Protein AF-0000000083181970 (afdb_homodimer)

Secondary structure (DSSP, 8-state):
---------------B-EEEEEEEEEEETTTEEEEEEEEEEEEB-SSPEEEEEPPBSSS--S--EEEE-EEEEEEEEEEEEEEEE-GGG-EEEEEEEEEEEEEEEE---/--------------SB-EEEEEEEEEEETTTEEEEEEEEEEEEB-SSPEEEEEPPBSSS--S--EEEE-EEEEEEEEEEEEEEEE-GGG-EEEEEEEEEEEEEEEE---

Foldseek 3Di:
DPWDWDWDDDDDPAAAWKKDKDFTWTDGDPGDTDTDIAMDTDHDDPDDKDKDADDDPDPDDPDGIDIKDWDKAAPDWAKDKDWDADPPRDIDIDIDTHGDIIDIDIDDD/DPWDWDWDDDDDPAAAWKKDKDFTWTDGDPGDTDTDIAMDTDHDDPDDKDKDADDDPDPDDPDGIDIKDWDKAAPDWDKDKDWDADPPRDIDIDIDTHGDIIDIDIDDD

Sequence (218 aa):
MQLHIILVSFSIYAQKCDSR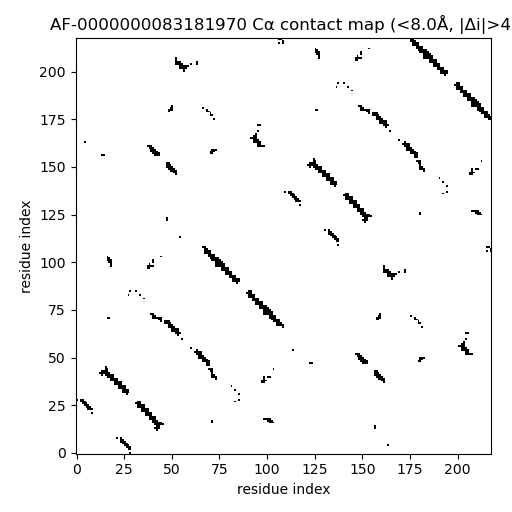SQNIPCFYFTLLFQMVLLARCEGHCSQASRSEPLVSFSTVLKQPFRSSCHCCRPQTSKLKALRLRCSGGMRLTATYRYILSCHCEECSSMQLHIILVSFSIYAQKCDSRSQNIPCFYFTLLFQMVLLARCEGHCSQASRSEPLVSFSTVLKQPFRSSCHCCRPQTSKLKALRLRCSGGMRLTATYRYILSCHCEECSS

InterPro domains:
  IPR003064 Norrie disease protein [PR01304] (41-60)
  IPR003064 Norrie disease protein [PR01304] (62-78)
  IPR003064 Norrie disease protein [PR01304] (78-91)
  IPR003064 Norrie disease protein [PR01304] (91-109)
  IPR003064 Norrie disease protein [PTHR28611] (29-109)
  IPR006207 Cystine knot, C-terminal [PS01185] (71-107)
  IPR006207 Cystine knot, C-terminal [PS01225] (34-108)
  IPR006207 Cystine knot, C-terminal [SM00041] (5-108)
  IPR006208 Glycoprotein hormone subunit beta [PF00007] (35-108)
  IPR029034 Cystine-knot cytokine [G3DSA:2.10.90.10] (15-109)

Radius of gyration: 23.96 Å; Cα contacts (8 Å, |Δi|>4): 557; chains: 2; bounding box: 32×74×54 Å

Nearest PDB structures (foldseek):
  5bpu-assembly1_A  TM=8.525E-01  e=4.670E-11  Homo sapiens
  5cl1-assembly1_B  TM=8.637E-01  e=8.335E-10  Escherichia coli O157:H7
  8wvy-assembly1_E  TM=9.018E-01  e=2.031E-09  Homo sapiens
  4my2-assembly1_A-2  TM=6.845E-01  e=9.229E-11  Escherichia coli O157:H7
  5cl1-assembly1_A  TM=7.634E-01  e=1.203E-09  Escherichia coli O157:H7

pLDDT: mean 82.32, std 13.26, range [38.41, 97.5]

Solvent-accessible surface area (backbone atoms only — not comparable to full-atom values): 12322 Å² total; per-residue (Å²): 132,85,68,60,67,55,78,72,75,81,80,64,93,42,70,55,55,35,63,44,77,44,79,26,56,39,36,38,70,99,75,43,68,44,81,40,84,41,25,30,17,30,6,35,50,90,64,56,13,30,24,34,54,34,79,33,73,52,95,69,70,87,67,42,57,52,68,46,30,53,30,20,31,72,69,41,65,42,84,44,77,43,83,42,80,42,84,93,73,44,72,45,62,30,30,32,43,39,48,74,35,45,40,70,39,75,47,75,123,131,85,68,60,68,56,78,73,74,80,81,65,92,42,71,54,55,34,64,44,77,43,78,26,57,38,36,40,70,102,71,45,67,44,80,38,83,40,25,28,18,30,6,35,52,90,64,55,13,31,23,36,56,35,78,33,72,51,95,68,71,88,65,42,56,51,69,45,30,53,30,20,31,72,70,42,64,43,84,42,77,42,82,40,81,42,84,93,73,43,72,46,62,33,31,32,44,40,48,75,36,46,41,70,38,76,46,73,123

Structure (mmCIF, N/CA/C/O backbone):
data_AF-0000000083181970-model_v1
#
loop_
_entity.id
_entity.type
_entity.pdbx_description
1 polymer 'CTCK domain-containing protein'
#
loop_
_atom_site.group_PDB
_atom_site.id
_atom_site.type_symbol
_atom_site.label_atom_id
_atom_site.label_alt_id
_atom_site.label_comp_id
_atom_site.label_asym_id
_atom_site.label_entity_id
_atom_site.label_seq_id
_atom_site.pdbx_PDB_ins_code
_atom_site.Cartn_x
_atom_site.Cartn_y
_atom_site.Cartn_z
_atom_site.occupancy
_atom_site.B_iso_or_equiv
_atom_site.auth_seq_id
_atom_site.auth_comp_id
_atom_site.auth_asym_id
_atom_site.auth_atom_id
_atom_site.pdbx_PDB_model_num
ATOM 1 N N . MET A 1 1 ? 19.594 25.953 12.992 1 38.41 1 MET A N 1
ATOM 2 C CA . MET A 1 1 ? 18.562 25.562 13.961 1 38.41 1 MET A CA 1
ATOM 3 C C . MET A 1 1 ? 17.438 24.781 13.273 1 38.41 1 MET A C 1
ATOM 5 O O . MET A 1 1 ? 16.812 25.297 12.344 1 38.41 1 MET A O 1
ATOM 9 N N . GLN A 1 2 ? 17.562 23.531 13.25 1 45.44 2 GLN A N 1
ATOM 10 C CA . GLN A 1 2 ? 16.656 22.703 12.469 1 45.44 2 GLN A CA 1
ATOM 11 C C . GLN A 1 2 ? 15.297 22.578 13.148 1 45.44 2 GLN A C 1
ATOM 13 O O . GLN A 1 2 ? 15.219 22.219 14.328 1 45.44 2 GLN A O 1
ATOM 18 N N . LEU A 1 3 ? 14.391 23.469 12.82 1 53.72 3 LEU A N 1
ATOM 19 C CA . LEU A 1 3 ? 13.016 23.5 13.312 1 53.72 3 LEU A CA 1
ATOM 20 C C . LEU A 1 3 ? 12.305 22.188 13.023 1 53.72 3 LEU A C 1
ATOM 22 O O . LEU A 1 3 ? 12.266 21.734 11.875 1 53.72 3 LEU A O 1
ATOM 26 N N . HIS A 1 4 ? 12.266 21.453 14.227 1 58.69 4 HIS A N 1
ATOM 27 C CA . HIS A 1 4 ? 11.547 20.188 14.039 1 58.69 4 HIS A CA 1
ATOM 28 C C . HIS A 1 4 ? 10.062 20.359 14.367 1 58.69 4 HIS A C 1
ATOM 30 O O . HIS A 1 4 ? 9.703 21 15.359 1 58.69 4 HIS A O 1
ATOM 36 N N . ILE A 1 5 ? 9.227 20.312 13.453 1 61.38 5 ILE A N 1
ATOM 37 C CA . ILE A 1 5 ? 7.785 20.281 13.672 1 61.38 5 ILE A CA 1
ATOM 38 C C . ILE A 1 5 ? 7.328 18.844 13.93 1 61.38 5 ILE A C 1
ATOM 40 O O . ILE A 1 5 ? 7.691 17.938 13.188 1 61.38 5 ILE A O 1
ATOM 44 N N . ILE A 1 6 ? 6.867 18.703 15.203 1 62.47 6 ILE A N 1
ATOM 45 C CA . ILE A 1 6 ? 6.352 17.375 15.547 1 62.47 6 ILE A CA 1
ATOM 46 C C . ILE A 1 6 ? 4.828 17.359 15.406 1 62.47 6 ILE A C 1
ATOM 48 O O . ILE A 1 6 ? 4.145 18.219 15.969 1 62.47 6 ILE A O 1
ATOM 52 N N . LEU A 1 7 ? 4.262 16.641 14.539 1 60.84 7 LEU A N 1
ATOM 53 C CA . LEU A 1 7 ? 2.826 16.469 14.359 1 60.84 7 LEU A CA 1
ATOM 54 C C . LEU A 1 7 ? 2.309 15.289 15.156 1 60.84 7 LEU A C 1
ATOM 56 O O . LEU A 1 7 ? 2.797 14.164 15 1 60.84 7 LEU A O 1
ATOM 60 N N . VAL A 1 8 ? 1.672 15.5 16.359 1 62.03 8 VAL A N 1
ATOM 61 C CA . VAL A 1 8 ? 1.091 14.422 17.141 1 62.03 8 VAL A CA 1
ATOM 62 C C . VAL A 1 8 ? -0.289 14.062 16.594 1 62.03 8 VAL A C 1
ATOM 64 O O . VAL A 1 8 ? -1.194 14.906 16.594 1 62.03 8 VAL A O 1
ATOM 67 N N . SER A 1 9 ? -0.414 13.156 15.719 1 60.06 9 SER A N 1
ATOM 68 C CA . SER A 1 9 ? -1.696 12.742 15.164 1 60.06 9 SER A CA 1
ATOM 69 C C . SER A 1 9 ? -2.279 11.562 15.938 1 60.06 9 SER A C 1
ATOM 71 O O . SER A 1 9 ? -1.555 10.633 16.297 1 60.06 9 SER A O 1
ATOM 73 N N . PHE A 1 10 ? -3.389 11.82 16.719 1 60.22 10 PHE A N 1
ATOM 74 C CA . PHE A 1 10 ? -4.117 10.719 17.344 1 60.22 10 PHE A CA 1
ATOM 75 C C . PHE A 1 10 ? -4.84 9.891 16.297 1 60.22 10 PHE A C 1
ATOM 77 O O . PHE A 1 10 ? -5.41 10.438 15.344 1 60.22 10 PHE A O 1
ATOM 84 N N . SER A 1 11 ? -4.375 8.656 16.078 1 60.22 11 SER A N 1
ATOM 85 C CA . SER A 1 11 ? -5.016 7.738 15.148 1 60.22 11 SER A CA 1
ATOM 86 C C . SER A 1 11 ? -6.449 7.434 15.57 1 60.22 11 SER A C 1
ATOM 88 O O . SER A 1 11 ? -6.699 7.094 16.719 1 60.22 11 SER A O 1
ATOM 90 N N . ILE A 1 12 ? -7.328 8.133 15.008 1 55.22 12 ILE A N 1
ATOM 91 C CA . ILE A 1 12 ? -8.703 7.688 15.203 1 55.22 12 ILE A CA 1
ATOM 92 C C . ILE A 1 12 ? -8.969 6.441 14.359 1 55.22 12 ILE A C 1
ATOM 94 O O . ILE A 1 12 ? -8.477 6.328 13.234 1 55.22 12 ILE A O 1
ATOM 98 N N . TYR A 1 13 ? -9.336 5.387 15.094 1 59.66 13 TYR A N 1
ATOM 99 C CA . TYR A 1 13 ? -9.703 4.117 14.469 1 59.66 13 TYR A CA 1
ATOM 100 C C . TYR A 1 13 ? -10.609 4.344 13.266 1 59.66 13 TYR A C 1
ATOM 102 O O . TYR A 1 13 ? -11.805 4.602 13.414 1 59.66 13 TYR A O 1
ATOM 110 N N . ALA A 1 14 ? -9.977 4.977 12.25 1 64.38 14 ALA A N 1
ATOM 111 C CA . ALA A 1 14 ? -10.766 5.074 11.023 1 64.38 14 ALA A CA 1
ATOM 112 C C . ALA A 1 14 ? -10.859 3.723 10.32 1 64.38 14 ALA A C 1
ATOM 114 O O . ALA A 1 14 ? -9.844 3.068 10.078 1 64.38 14 ALA A O 1
ATOM 115 N N . GLN A 1 15 ? -12.109 3.129 10.125 1 77.88 15 GLN A N 1
ATOM 116 C CA . GLN A 1 15 ? -12.32 1.861 9.43 1 77.88 15 GLN A CA 1
ATOM 117 C C . GLN A 1 15 ? -12.172 2.027 7.922 1 77.88 15 GLN A C 1
ATOM 119 O O . GLN A 1 15 ? -11.422 1.292 7.281 1 77.88 15 GLN A O 1
ATOM 124 N N . LYS A 1 16 ? -12.812 3.121 7.348 1 90.81 16 LYS A N 1
ATOM 125 C CA . LYS A 1 16 ? -12.75 3.34 5.902 1 90.81 16 LYS A CA 1
ATOM 126 C C . LYS A 1 16 ? -11.883 4.547 5.566 1 90.81 16 LYS A C 1
ATOM 128 O O . LYS A 1 16 ? -11.852 5.527 6.312 1 90.81 16 LYS A O 1
ATOM 133 N N . CYS A 1 17 ? -11.258 4.488 4.383 1 94.88 17 CYS A N 1
ATOM 134 C CA . CYS A 1 17 ? -10.398 5.562 3.9 1 94.88 17 CYS A CA 1
ATOM 135 C C . CYS A 1 17 ? -11.164 6.879 3.818 1 94.88 17 CYS A C 1
ATOM 137 O O . CYS A 1 17 ? -12.125 6.996 3.061 1 94.88 17 CYS A O 1
ATOM 139 N N . ASP A 1 18 ? -10.695 7.816 4.688 1 93.62 18 ASP A N 1
ATOM 140 C CA . ASP A 1 18 ? -11.312 9.141 4.707 1 93.62 18 ASP A CA 1
ATOM 141 C C . ASP A 1 18 ? -10.328 10.195 5.191 1 93.62 18 ASP A C 1
ATOM 143 O O . ASP A 1 18 ? -9.25 9.867 5.695 1 93.62 18 ASP A O 1
ATOM 147 N N . SER A 1 19 ? -10.797 11.492 4.883 1 93.56 19 SER A N 1
ATOM 148 C CA . SER A 1 19 ? -9.992 12.609 5.375 1 93.56 19 SER A CA 1
ATOM 149 C C . SER A 1 19 ? -10.461 13.062 6.754 1 93.56 19 SER A C 1
ATOM 151 O O . SER A 1 19 ? -11.664 13.086 7.027 1 93.56 19 SER A O 1
ATOM 153 N N . ARG A 1 20 ? -9.461 13.383 7.586 1 89.12 20 ARG A N 1
ATOM 154 C CA . ARG A 1 20 ? -9.797 13.859 8.922 1 89.12 20 ARG A CA 1
ATOM 155 C C . ARG A 1 20 ? -8.977 15.094 9.289 1 89.12 20 ARG A C 1
ATOM 157 O O . ARG A 1 20 ? -7.746 15.07 9.227 1 89.12 20 ARG A O 1
ATOM 164 N N . SER A 1 21 ? -9.773 16.078 9.648 1 90.12 21 SER A N 1
ATOM 165 C CA . SER A 1 21 ? -9.102 17.297 10.07 1 90.12 21 SER A CA 1
ATOM 166 C C . SER A 1 21 ? -8.758 17.25 11.555 1 90.12 21 SER A C 1
ATOM 168 O O . SER A 1 21 ? -9.508 16.688 12.359 1 90.12 21 SER A O 1
ATOM 170 N N . GLN A 1 22 ? -7.645 17.812 11.844 1 85.44 22 GLN A N 1
ATOM 171 C CA . GLN A 1 22 ? -7.195 17.859 13.234 1 85.44 22 GLN A CA 1
ATOM 172 C C . GLN A 1 22 ? -6.383 19.109 13.508 1 85.44 22 GLN A C 1
ATOM 174 O O . GLN A 1 22 ? -5.664 19.594 12.633 1 85.44 22 GLN A O 1
ATOM 179 N N . ASN A 1 23 ? -6.676 19.672 14.656 1 86.25 23 ASN A N 1
ATOM 180 C CA . ASN A 1 23 ? -5.82 20.75 15.133 1 86.25 23 ASN A CA 1
ATOM 181 C C . ASN A 1 23 ? -4.617 20.219 15.906 1 86.25 23 ASN A C 1
ATOM 183 O O . ASN A 1 23 ? -4.777 19.578 16.953 1 86.25 23 ASN A O 1
ATOM 187 N N . ILE A 1 24 ? -3.508 20.469 15.414 1 82.5 24 ILE A N 1
ATOM 188 C CA . ILE A 1 24 ? -2.316 19.891 16.031 1 82.5 24 ILE A CA 1
ATOM 189 C C . ILE A 1 24 ? -1.365 21.016 16.453 1 82.5 24 ILE A C 1
ATOM 191 O O . ILE A 1 24 ? -1.295 22.047 15.789 1 82.5 24 ILE A O 1
ATOM 195 N N . PRO A 1 25 ? -0.787 20.812 17.594 1 79.56 25 PRO A N 1
ATOM 196 C CA . PRO A 1 25 ? 0.254 21.781 17.938 1 79.56 25 PRO A CA 1
ATOM 197 C C . PRO A 1 25 ? 1.505 21.641 17.078 1 79.56 25 PRO A C 1
ATOM 199 O O . PRO A 1 25 ? 2.023 20.531 16.906 1 79.56 25 PRO A O 1
ATOM 202 N N . CYS A 1 26 ? 1.837 22.719 16.438 1 75.25 26 CYS A N 1
ATOM 203 C CA . CYS A 1 26 ? 3.1 22.781 15.711 1 75.25 26 CYS A CA 1
ATOM 204 C C . CYS A 1 26 ? 4.172 23.484 16.531 1 75.25 26 CYS A C 1
ATOM 206 O O . CYS A 1 26 ? 4.043 24.672 16.828 1 75.25 26 CYS A O 1
ATOM 208 N N . PHE A 1 27 ? 5.152 22.641 16.859 1 74.62 27 PHE A N 1
ATOM 209 C CA . PHE A 1 27 ? 6.211 23.172 17.703 1 74.62 27 PHE A CA 1
ATOM 210 C C . PHE A 1 27 ? 7.367 23.703 16.859 1 74.62 27 PHE A C 1
ATOM 212 O O . PHE A 1 27 ? 7.742 23.094 15.859 1 74.62 27 PHE A O 1
ATOM 219 N N . TYR A 1 28 ? 7.656 24.859 17.172 1 71.06 28 TYR A N 1
ATOM 220 C CA . TYR A 1 28 ? 8.812 25.438 16.5 1 71.06 28 TYR A CA 1
ATOM 221 C C . TYR A 1 28 ? 9.734 26.125 17.5 1 71.06 28 TYR A C 1
ATOM 223 O O . TYR A 1 28 ? 9.273 26.703 18.484 1 71.06 28 TYR A O 1
ATOM 231 N N . PHE A 1 29 ? 11 26.031 17.281 1 70.94 29 PHE A N 1
ATOM 232 C CA . PHE A 1 29 ? 12.047 26.531 18.172 1 70.94 29 PHE A CA 1
ATOM 233 C C . PHE A 1 29 ? 11.891 25.938 19.578 1 70.94 29 PHE A C 1
ATOM 235 O O . PHE A 1 29 ? 11.258 24.891 19.734 1 70.94 29 PHE A O 1
ATOM 242 N N . THR A 1 30 ? 12.641 26.234 20.609 1 64.75 30 THR A N 1
ATOM 243 C CA . THR A 1 30 ? 12.852 25.562 21.891 1 64.75 30 THR A CA 1
ATOM 244 C C . THR A 1 30 ? 11.539 25.438 22.656 1 64.75 30 THR A C 1
ATOM 246 O O . THR A 1 30 ? 11.336 24.469 23.406 1 64.75 30 THR A O 1
ATOM 249 N N . LEU A 1 31 ? 10.469 26.109 22.25 1 64.19 31 LEU A N 1
ATOM 250 C CA . LEU A 1 31 ? 9.352 25.938 23.172 1 64.19 31 LEU A CA 1
ATOM 251 C C . LEU A 1 31 ? 8.109 26.656 22.656 1 64.19 31 LEU A C 1
ATOM 253 O O . LEU A 1 31 ? 7.117 26.797 23.375 1 64.19 31 LEU A O 1
ATOM 257 N N . LEU A 1 32 ? 8.328 27.078 21.484 1 75.62 32 LEU A N 1
ATOM 258 C CA . LEU A 1 32 ? 7.156 27.797 20.984 1 75.62 32 LEU A CA 1
ATOM 259 C C . LEU A 1 32 ? 6.273 26.875 20.141 1 75.62 32 LEU A C 1
ATOM 261 O O . LEU A 1 32 ? 6.773 25.969 19.484 1 75.62 32 LEU A O 1
ATOM 265 N N . PHE A 1 33 ? 4.91 26.969 20.453 1 76.88 33 PHE A N 1
ATOM 266 C CA . PHE A 1 33 ? 3.994 26.172 19.641 1 76.88 33 PHE A CA 1
ATOM 267 C C . PHE A 1 33 ? 2.807 27 19.188 1 76.88 33 PHE A C 1
ATOM 269 O O . PHE A 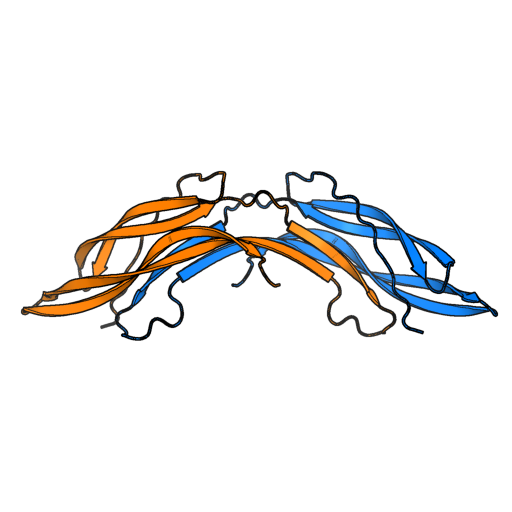1 33 ? 2.486 28.031 19.797 1 76.88 33 PHE A O 1
ATOM 276 N N . GLN A 1 34 ? 2.391 26.656 18.016 1 81.38 34 GLN A N 1
ATOM 277 C CA . GLN A 1 34 ? 1.142 27.203 17.484 1 81.38 34 GLN A CA 1
ATOM 278 C C . GLN A 1 34 ? 0.213 26.078 17.031 1 81.38 34 GLN A C 1
ATOM 280 O O . GLN A 1 34 ? 0.673 25.047 16.547 1 81.38 34 GLN A O 1
ATOM 285 N N . MET A 1 35 ? -1.117 26.281 17.281 1 82.94 35 MET A N 1
ATOM 286 C CA . MET A 1 35 ? -2.094 25.328 16.781 1 82.94 35 MET A CA 1
ATOM 287 C C . MET A 1 35 ? -2.338 25.516 15.289 1 82.94 35 MET A C 1
ATOM 289 O O . MET A 1 35 ? -2.555 26.641 14.836 1 82.94 35 MET A O 1
ATOM 293 N N . VAL A 1 36 ? -2.184 24.375 14.648 1 85.56 36 VAL A N 1
ATOM 294 C CA . VAL A 1 36 ? -2.375 24.453 13.203 1 85.56 36 VAL A CA 1
ATOM 295 C C . VAL A 1 36 ? -3.408 23.406 12.766 1 85.56 36 VAL A C 1
ATOM 297 O O . VAL A 1 36 ? -3.391 22.266 13.242 1 85.56 36 VAL A O 1
ATOM 300 N N . LEU A 1 37 ? -4.285 23.875 11.906 1 88.88 37 LEU A N 1
ATOM 301 C CA . LEU A 1 37 ? -5.27 22.953 11.336 1 88.88 37 LEU A CA 1
ATOM 302 C C . LEU A 1 37 ? -4.668 22.156 10.188 1 88.88 37 LEU A C 1
ATOM 304 O O . LEU A 1 37 ? -4.277 22.719 9.164 1 88.88 37 LEU A O 1
ATOM 308 N N . LEU A 1 38 ? -4.645 20.859 10.492 1 90.69 38 LEU A N 1
ATOM 309 C CA . LEU A 1 38 ? -4.168 19.953 9.453 1 90.69 38 LEU A CA 1
ATOM 310 C C . LEU A 1 38 ? -5.203 18.875 9.156 1 90.69 38 LEU A C 1
ATOM 312 O O . LEU A 1 38 ? -6.207 18.75 9.867 1 90.69 38 LEU A O 1
ATOM 316 N N . ALA A 1 39 ? -4.953 18.234 8.008 1 92.88 39 ALA A N 1
ATOM 317 C CA . ALA A 1 39 ? -5.789 17.078 7.66 1 92.88 39 ALA A CA 1
ATOM 318 C C . ALA A 1 39 ? -4.934 15.883 7.273 1 92.88 39 ALA A C 1
ATOM 320 O O . ALA A 1 39 ? -3.846 16.047 6.711 1 92.88 39 ALA A O 1
ATOM 321 N N . ARG A 1 40 ? -5.492 14.734 7.59 1 93.12 40 ARG A N 1
ATOM 322 C CA . ARG A 1 40 ? -4.789 13.508 7.215 1 93.12 40 ARG A CA 1
ATOM 323 C C . ARG A 1 40 ? -5.734 12.516 6.543 1 93.12 40 ARG A C 1
ATOM 325 O O . ARG A 1 40 ? -6.957 12.617 6.695 1 93.12 40 ARG A O 1
ATOM 332 N N . CYS A 1 41 ? -5.078 11.664 5.785 1 94.38 41 CYS A N 1
ATOM 333 C CA . CYS A 1 41 ? -5.805 10.516 5.258 1 94.38 41 CYS A CA 1
ATOM 334 C C . CYS A 1 41 ? -5.527 9.266 6.082 1 94.38 41 CYS A C 1
ATOM 336 O O . CYS A 1 41 ? -4.367 8.945 6.355 1 94.38 41 CYS A O 1
ATOM 338 N N . GLU A 1 42 ? -6.641 8.625 6.449 1 93.19 42 GLU A N 1
ATOM 339 C CA . GLU A 1 42 ? -6.484 7.402 7.234 1 93.19 42 GLU A CA 1
ATOM 340 C C . GLU A 1 42 ? -7.629 6.426 6.977 1 93.19 42 GLU A C 1
ATOM 342 O O . GLU A 1 42 ? -8.773 6.844 6.781 1 93.19 42 GLU A O 1
ATOM 347 N N . GLY A 1 43 ? -7.18 5.086 7.082 1 93.56 43 GLY A N 1
ATOM 348 C CA . GLY A 1 43 ? -8.219 4.074 6.961 1 93.56 43 GLY A CA 1
ATOM 349 C C . GLY A 1 43 ? -7.84 2.941 6.027 1 93.56 43 GLY A C 1
ATOM 350 O O . GLY A 1 43 ? -6.703 2.865 5.559 1 93.56 43 GLY A O 1
ATOM 351 N N . HIS A 1 44 ? -8.859 2.055 5.844 1 91.56 44 HIS A N 1
ATOM 352 C CA . HIS A 1 44 ? -8.664 0.871 5.016 1 91.56 44 HIS A CA 1
ATOM 353 C C . HIS A 1 44 ? -9.383 1.012 3.678 1 91.56 44 HIS A C 1
ATOM 355 O O . HIS A 1 44 ? -10.438 1.65 3.598 1 91.56 44 HIS A O 1
ATOM 361 N N . CYS A 1 45 ? -8.742 0.466 2.76 1 93.25 45 CYS A N 1
ATOM 362 C CA . CYS A 1 45 ? -9.391 0.353 1.456 1 93.25 45 CYS A CA 1
ATOM 363 C C . CYS A 1 45 ? -10.188 -0.942 1.354 1 93.25 45 CYS A C 1
ATOM 365 O O . CYS A 1 45 ? -9.852 -1.935 2.002 1 93.25 45 CYS A O 1
ATOM 367 N N . SER A 1 46 ? -11.305 -0.995 0.592 1 90.75 46 SER A N 1
ATOM 368 C CA . SER A 1 46 ? -12.164 -2.166 0.465 1 90.75 46 SER A CA 1
ATOM 369 C C . SER A 1 46 ? -11.477 -3.275 -0.326 1 90.75 46 SER A C 1
ATOM 371 O O . SER A 1 46 ? -11.773 -4.457 -0.138 1 90.75 46 SER A O 1
ATOM 373 N N . GLN A 1 47 ? -10.586 -2.869 -1.265 1 90.06 47 GLN A N 1
ATOM 374 C CA . GLN A 1 47 ? -9.867 -3.867 -2.053 1 90.06 47 GLN A CA 1
ATOM 375 C C . GLN A 1 47 ? -8.828 -4.59 -1.206 1 90.06 47 GLN A C 1
ATOM 377 O O . GLN A 1 47 ? -7.98 -3.949 -0.576 1 90.06 47 GLN A O 1
ATOM 382 N N . ALA A 1 48 ? -8.891 -5.777 -1.194 1 89.31 48 ALA A N 1
ATOM 383 C CA . ALA A 1 48 ? -7.879 -6.551 -0.477 1 89.31 48 ALA A CA 1
ATOM 384 C C . ALA A 1 48 ? -6.57 -6.605 -1.258 1 89.31 48 ALA A C 1
ATOM 386 O O . ALA A 1 48 ? -6.574 -6.578 -2.492 1 89.31 48 ALA A O 1
ATOM 387 N N . SER A 1 49 ? -5.496 -6.605 -0.493 1 92.94 49 SER A N 1
ATOM 388 C CA . SER A 1 49 ? -4.207 -6.82 -1.14 1 92.94 49 SER A CA 1
ATOM 389 C C . SER A 1 49 ? -4.062 -8.258 -1.626 1 92.94 49 SER A C 1
ATOM 391 O O . SER A 1 49 ? -4.562 -9.188 -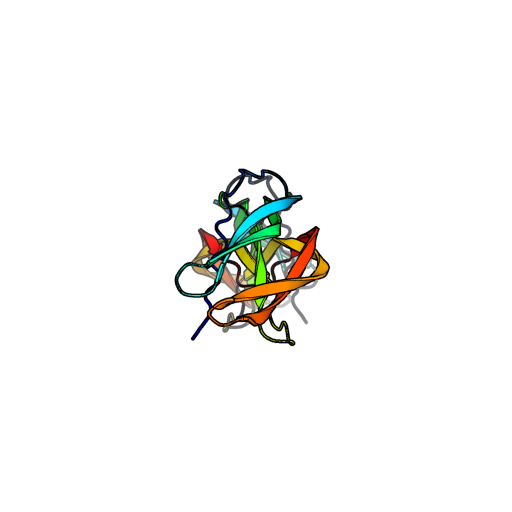0.989 1 92.94 49 SER A O 1
ATOM 393 N N . ARG A 1 50 ? -3.365 -8.367 -2.754 1 92.69 50 ARG A N 1
ATOM 394 C CA . ARG A 1 50 ? -3.168 -9.688 -3.342 1 92.69 50 ARG A CA 1
ATOM 395 C C . ARG A 1 50 ? -1.766 -9.828 -3.926 1 92.69 50 ARG A C 1
ATOM 397 O O . ARG A 1 50 ? -1.231 -8.875 -4.496 1 92.69 50 ARG A O 1
ATOM 404 N N . SER A 1 51 ? -1.265 -11 -3.725 1 92.69 51 SER A N 1
ATOM 405 C CA . SER A 1 51 ? 0.014 -11.359 -4.332 1 92.69 51 SER A CA 1
ATOM 406 C C . SER A 1 51 ? 0.002 -12.797 -4.836 1 92.69 51 SER A C 1
ATOM 408 O O . SER A 1 51 ? -0.34 -13.719 -4.09 1 92.69 51 SER A O 1
ATOM 410 N N . GLU A 1 52 ? 0.362 -12.914 -6.055 1 91.12 52 GLU A N 1
ATOM 411 C CA . GLU A 1 52 ? 0.358 -14.25 -6.652 1 91.12 52 GLU A CA 1
ATOM 412 C C . GLU A 1 52 ? 1.652 -14.516 -7.414 1 91.12 52 GLU A C 1
ATOM 414 O O . GLU A 1 52 ? 2.293 -13.586 -7.906 1 91.12 52 GLU A O 1
ATOM 419 N N . PRO A 1 53 ? 2.041 -15.797 -7.504 1 90.94 53 PRO A N 1
ATOM 420 C CA . PRO A 1 53 ? 3.285 -16.125 -8.203 1 90.94 53 PRO A CA 1
ATOM 421 C C . PRO A 1 53 ? 3.176 -15.945 -9.719 1 90.94 53 PRO A C 1
ATOM 423 O O . PRO A 1 53 ? 2.092 -16.109 -10.289 1 90.94 53 PRO A O 1
ATOM 426 N N . LEU A 1 54 ? 4.316 -15.602 -10.273 1 87.88 54 LEU A N 1
ATOM 427 C CA . LEU A 1 54 ? 4.461 -15.594 -11.727 1 87.88 54 LEU A CA 1
ATOM 428 C C . LEU A 1 54 ? 5.207 -16.828 -12.211 1 87.88 54 LEU A C 1
ATOM 430 O O . LEU A 1 54 ? 6.188 -17.25 -11.594 1 87.88 54 LEU A O 1
ATOM 434 N N . VAL A 1 55 ? 4.668 -17.359 -13.203 1 84.88 55 VAL A N 1
ATOM 435 C CA . VAL A 1 55 ? 5.32 -18.516 -13.805 1 84.88 55 VAL A CA 1
ATOM 436 C C . VAL A 1 55 ? 6.289 -18.047 -14.891 1 84.88 55 VAL A C 1
ATOM 438 O O . VAL A 1 55 ? 5.945 -17.203 -15.727 1 84.88 55 VAL A O 1
ATOM 441 N N . SER A 1 56 ? 7.5 -18.516 -14.789 1 84.19 56 SER A N 1
ATOM 442 C CA . SER A 1 56 ? 8.516 -18.109 -15.75 1 84.19 56 SER A CA 1
ATOM 443 C C . SER A 1 56 ? 9.156 -19.312 -16.438 1 84.19 56 SER A C 1
ATOM 445 O O . SER A 1 56 ? 9.273 -20.375 -15.836 1 84.19 56 SER A O 1
ATOM 447 N N . PHE A 1 57 ? 9.562 -19 -17.672 1 79.19 57 PHE A N 1
ATOM 448 C CA . PHE A 1 57 ? 10.281 -20.031 -18.422 1 79.19 57 PHE A CA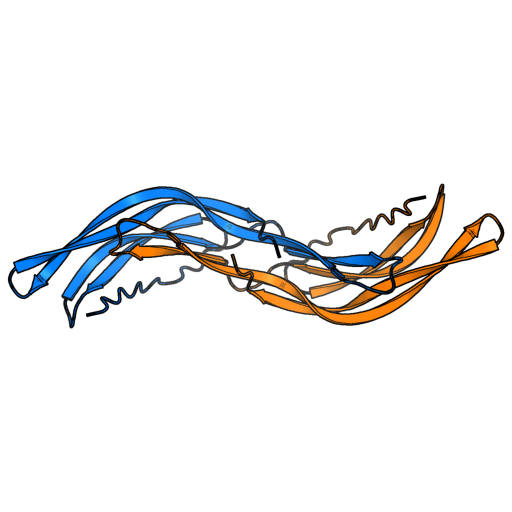 1
ATOM 449 C C . PHE A 1 57 ? 11.781 -19.766 -18.375 1 79.19 57 PHE A C 1
ATOM 451 O O . PHE A 1 57 ? 12.57 -20.609 -18.812 1 79.19 57 PHE A O 1
ATOM 458 N N . SER A 1 58 ? 11.992 -18.641 -17.734 1 76.75 58 SER A N 1
ATOM 459 C CA . SER A 1 58 ? 13.406 -18.312 -17.594 1 76.75 58 SER A CA 1
ATOM 460 C C . SER A 1 58 ? 13.961 -18.812 -16.266 1 76.75 58 SER A C 1
ATOM 462 O O . SER A 1 58 ? 13.203 -19.016 -15.312 1 76.75 58 SER A O 1
ATOM 464 N N . THR A 1 59 ? 15.312 -19.141 -16.312 1 69.06 59 THR A N 1
ATOM 465 C CA . THR A 1 59 ? 15.984 -19.609 -15.109 1 69.06 59 THR A CA 1
ATOM 466 C C . THR A 1 59 ? 16.062 -18.5 -14.07 1 69.06 59 THR A C 1
ATOM 468 O O . THR A 1 59 ? 16.203 -18.766 -12.875 1 69.06 59 THR A O 1
ATOM 471 N N . VAL A 1 60 ? 15.93 -17.234 -14.625 1 70.81 60 VAL A N 1
ATOM 472 C CA . VAL A 1 60 ? 16.047 -16.125 -13.688 1 70.81 60 VAL A CA 1
ATOM 473 C C . VAL A 1 60 ? 14.672 -15.547 -13.391 1 70.81 60 VAL A C 1
ATOM 475 O O . VAL A 1 60 ? 13.938 -15.188 -14.312 1 70.81 60 VAL A O 1
ATOM 478 N N . LEU A 1 61 ? 14.289 -15.789 -12.219 1 75.94 61 LEU A N 1
ATOM 479 C CA . LEU A 1 61 ? 13.016 -15.211 -11.797 1 75.94 61 LEU A CA 1
ATOM 480 C C . LEU A 1 61 ? 13.219 -13.836 -11.18 1 75.94 61 LEU A C 1
ATOM 482 O O . LEU A 1 61 ? 13.555 -13.727 -10 1 75.94 61 LEU A O 1
ATOM 486 N N . LYS A 1 62 ? 13.227 -12.766 -12.039 1 74.56 62 LYS A N 1
ATOM 487 C CA . LYS A 1 62 ? 13.484 -11.414 -11.531 1 74.56 62 LYS A CA 1
ATOM 488 C C . LYS A 1 62 ? 12.32 -10.922 -10.672 1 74.56 62 LYS A C 1
ATOM 490 O O . LYS A 1 62 ? 12.531 -10.367 -9.594 1 74.56 62 LYS A O 1
ATOM 495 N N . GLN A 1 63 ? 11.062 -11.094 -11.062 1 83.31 63 GLN A N 1
ATOM 496 C CA . GLN A 1 63 ? 9.852 -10.719 -10.336 1 83.31 63 GLN A CA 1
ATOM 497 C C . GLN A 1 63 ? 8.906 -11.906 -10.18 1 83.31 63 GLN A C 1
ATOM 499 O O . GLN A 1 63 ? 8 -12.094 -10.992 1 83.31 63 GLN A O 1
ATOM 504 N N . PRO A 1 64 ? 9.156 -12.539 -9.102 1 90.31 64 PRO A N 1
ATOM 505 C CA . PRO A 1 64 ? 8.469 -13.82 -8.969 1 90.31 64 PRO A CA 1
ATOM 506 C C . PRO A 1 64 ? 6.988 -13.664 -8.617 1 90.31 64 PRO A C 1
ATOM 508 O O . PRO A 1 64 ? 6.215 -14.617 -8.727 1 90.31 64 PRO A O 1
ATOM 511 N N . PHE A 1 65 ? 6.633 -12.406 -8.266 1 93.06 65 PHE A N 1
ATOM 512 C CA . PHE A 1 65 ? 5.25 -12.227 -7.836 1 93.06 65 PHE A CA 1
ATOM 513 C C . PHE A 1 65 ? 4.633 -10.992 -8.469 1 93.06 65 PHE A C 1
ATOM 515 O O . PHE A 1 65 ? 5.328 -10 -8.719 1 93.06 65 PHE A O 1
ATOM 522 N N . ARG A 1 66 ? 3.363 -11.117 -8.805 1 91.38 66 ARG A N 1
ATOM 523 C CA . ARG A 1 66 ? 2.518 -9.969 -9.141 1 91.38 66 ARG A CA 1
ATOM 524 C C . ARG A 1 66 ? 1.659 -9.562 -7.945 1 91.38 66 ARG A C 1
ATOM 526 O O . ARG A 1 66 ? 0.965 -10.398 -7.359 1 91.38 66 ARG A O 1
ATOM 533 N N . SER A 1 67 ? 1.762 -8.281 -7.594 1 92 67 SER A N 1
ATOM 534 C CA . SER A 1 67 ? 1.062 -7.844 -6.391 1 92 67 SER A CA 1
ATOM 535 C C . SER A 1 67 ? 0.195 -6.617 -6.668 1 92 67 SER A C 1
ATOM 537 O O . SER A 1 67 ? 0.527 -5.797 -7.527 1 92 67 SER A O 1
ATOM 539 N N . SER A 1 68 ? -0.976 -6.668 -6.016 1 92.25 68 SER A N 1
ATOM 540 C CA . SER A 1 68 ? -1.857 -5.504 -5.988 1 92.25 68 SER A CA 1
ATOM 541 C C . SER A 1 68 ? -2.197 -5.102 -4.555 1 92.25 68 SER A C 1
ATOM 543 O O . SER A 1 68 ? -2.475 -5.957 -3.715 1 92.25 68 SER A O 1
ATOM 545 N N . CYS A 1 69 ? -2.111 -3.795 -4.426 1 94.12 69 CYS A N 1
ATOM 546 C CA . CYS A 1 69 ? -2.383 -3.229 -3.111 1 94.12 69 CYS A CA 1
ATOM 547 C C . CYS A 1 69 ? -2.814 -1.77 -3.227 1 94.12 69 CYS A C 1
ATOM 549 O O . CYS A 1 69 ? -2.365 -1.054 -4.121 1 94.12 69 CYS A O 1
ATOM 551 N N . HIS A 1 70 ? -3.746 -1.406 -2.344 1 94.31 70 HIS A N 1
ATOM 552 C CA . HIS A 1 70 ? -4.234 -0.031 -2.332 1 94.31 70 HIS A CA 1
ATOM 553 C C . HIS A 1 70 ? -4.023 0.616 -0.967 1 94.31 70 HIS A C 1
ATOM 555 O O . HIS A 1 70 ? -4.203 -0.032 0.066 1 94.31 70 HIS A O 1
ATOM 561 N N . CYS A 1 71 ? -3.711 1.859 -0.985 1 95.19 71 CYS A N 1
ATOM 562 C CA . CYS A 1 71 ? -3.48 2.633 0.23 1 95.19 71 CYS A CA 1
ATOM 563 C C . CYS A 1 71 ? -4.285 3.926 0.215 1 95.19 71 CYS A C 1
ATOM 565 O O . CYS A 1 71 ? -4.477 4.531 -0.841 1 95.19 71 CYS A O 1
ATOM 567 N N . CYS A 1 72 ? -4.668 4.312 1.373 1 94.69 72 CYS A N 1
ATOM 568 C CA . CYS A 1 72 ? -5.379 5.578 1.531 1 94.69 72 CYS A CA 1
ATOM 569 C C . CYS A 1 72 ? -4.426 6.758 1.382 1 94.69 72 CYS A C 1
ATOM 571 O O . CYS A 1 72 ? -3.539 6.953 2.213 1 94.69 72 CYS A O 1
ATOM 573 N N . ARG A 1 73 ? -4.629 7.555 0.285 1 95.06 73 ARG A N 1
ATOM 574 C CA . ARG A 1 73 ? -3.723 8.648 -0.047 1 95.06 73 ARG A CA 1
ATOM 575 C C . ARG A 1 73 ? -4.496 9.914 -0.404 1 95.06 73 ARG A C 1
ATOM 577 O O . ARG A 1 73 ? -5.672 9.844 -0.764 1 95.06 73 ARG A O 1
ATOM 584 N N . PRO A 1 74 ? -3.752 11.055 -0.241 1 96.12 74 PRO A N 1
ATOM 585 C CA . PRO A 1 74 ? -4.43 12.297 -0.623 1 96.12 74 PRO A CA 1
ATOM 586 C C . PRO A 1 74 ? -4.758 12.359 -2.113 1 96.12 74 PRO A C 1
ATOM 588 O O . PRO A 1 74 ? -3.906 12.047 -2.949 1 96.12 74 PRO A O 1
ATOM 591 N N . GLN A 1 75 ? -6.012 12.68 -2.473 1 97.31 75 GLN A N 1
ATOM 592 C CA . GLN A 1 75 ? -6.445 12.883 -3.852 1 97.31 75 GLN A CA 1
ATOM 593 C C . GLN A 1 75 ? -6.289 14.344 -4.266 1 97.31 75 GLN A C 1
ATOM 595 O O . GLN A 1 75 ? -5.781 14.633 -5.352 1 97.31 75 GLN A O 1
ATOM 600 N N . THR A 1 76 ? -6.742 15.227 -3.387 1 97.5 76 THR A N 1
ATOM 601 C CA . THR A 1 76 ? -6.605 16.672 -3.611 1 97.5 76 THR A CA 1
ATOM 602 C C . THR A 1 76 ? -6.113 17.359 -2.35 1 97.5 76 THR A C 1
ATOM 604 O O . THR A 1 76 ? -6.359 16.906 -1.236 1 97.5 76 THR A O 1
ATOM 607 N N . SER A 1 77 ? -5.371 18.469 -2.582 1 95.5 77 SER A N 1
ATOM 608 C CA . SER A 1 77 ? -4.848 19.25 -1.475 1 95.5 77 SER A CA 1
ATOM 609 C C . SER A 1 77 ? -4.629 20.703 -1.888 1 95.5 77 SER A C 1
ATOM 611 O O . SER A 1 77 ? -4.672 21.031 -3.076 1 95.5 77 SER A O 1
ATOM 613 N N . LYS A 1 78 ? -4.438 21.531 -0.929 1 94.31 78 LYS A N 1
ATOM 614 C CA . LYS 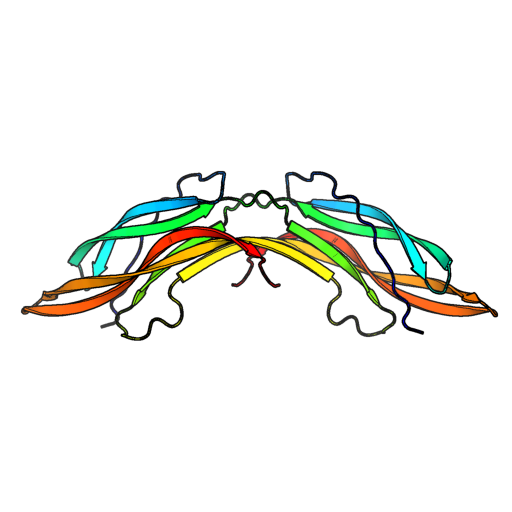A 1 78 ? -4.156 22.938 -1.165 1 94.31 78 LYS A CA 1
ATOM 615 C C . LYS A 1 78 ? -2.971 23.422 -0.331 1 94.31 78 LYS A C 1
ATOM 617 O O . LYS A 1 78 ? -2.834 23.031 0.834 1 94.31 78 LYS A O 1
ATOM 622 N N . LEU A 1 79 ? -2.199 24.312 -1.01 1 92.62 79 LEU A N 1
ATOM 623 C CA . LEU A 1 79 ? -1.044 24.859 -0.314 1 92.62 79 LEU A CA 1
ATOM 624 C C . LEU A 1 79 ? -1.481 25.891 0.732 1 92.62 79 LEU A C 1
ATOM 626 O O . LEU A 1 79 ? -2.324 26.75 0.456 1 92.62 79 LEU A O 1
ATOM 630 N N . LYS A 1 80 ? -0.926 25.781 1.96 1 90.19 80 LYS A N 1
ATOM 631 C CA . LYS A 1 80 ? -1.189 26.719 3.051 1 90.19 80 LYS A CA 1
ATOM 632 C C . LYS A 1 80 ? 0.111 27.188 3.688 1 90.19 80 LYS A C 1
ATOM 634 O O . LYS A 1 80 ? 1.124 26.484 3.652 1 90.19 80 LYS A O 1
ATOM 639 N N . ALA A 1 81 ? 0.03 28.359 4.168 1 87.88 81 ALA A N 1
ATOM 640 C CA . ALA A 1 81 ? 1.205 28.938 4.82 1 87.88 81 ALA A CA 1
ATOM 641 C C . ALA A 1 81 ? 0.96 29.141 6.312 1 87.88 81 ALA A C 1
ATOM 643 O O . ALA A 1 81 ? -0.16 29.453 6.727 1 87.88 81 ALA A O 1
ATOM 644 N N . LEU A 1 82 ? 1.978 28.797 7.047 1 83.81 82 LEU A N 1
ATOM 645 C CA . LEU A 1 82 ? 1.99 29.016 8.484 1 83.81 82 LEU A CA 1
ATOM 646 C C . LEU A 1 82 ? 3.023 30.078 8.859 1 83.81 82 LEU A C 1
ATOM 648 O O . LEU A 1 82 ? 4.207 29.938 8.547 1 83.81 82 LEU A O 1
ATOM 652 N N . ARG A 1 83 ? 2.523 31.141 9.555 1 84 83 ARG A N 1
ATOM 653 C CA . ARG A 1 83 ? 3.441 32.156 10.023 1 84 83 ARG A CA 1
ATOM 654 C C . ARG A 1 83 ? 3.842 31.922 11.477 1 84 83 ARG A C 1
ATOM 656 O O . ARG A 1 83 ? 2.992 31.922 12.367 1 84 83 ARG A O 1
ATOM 663 N N . LEU A 1 84 ? 5.043 31.609 11.555 1 79.5 84 LEU A N 1
ATOM 664 C CA . LEU A 1 84 ? 5.578 31.359 12.883 1 79.5 84 LEU A CA 1
ATOM 665 C C . LEU A 1 84 ? 6.34 32.562 13.406 1 79.5 84 LEU A C 1
ATOM 667 O O . LEU A 1 84 ? 7.004 33.281 12.641 1 79.5 84 LEU A O 1
ATOM 671 N N . ARG A 1 85 ? 6.109 32.938 14.719 1 75.88 85 ARG A N 1
ATOM 672 C CA . ARG A 1 85 ? 6.805 34.062 15.328 1 75.88 85 ARG A CA 1
ATOM 673 C C . ARG A 1 85 ? 7.914 33.594 16.25 1 75.88 85 ARG A C 1
ATOM 675 O O . ARG A 1 85 ? 7.695 32.719 17.094 1 75.88 85 ARG A O 1
ATOM 682 N N . CYS A 1 86 ? 9.086 33.938 15.852 1 71.5 86 CYS A N 1
ATOM 683 C CA . CYS A 1 86 ? 10.242 33.531 16.656 1 71.5 86 CYS A CA 1
ATOM 684 C C . CYS A 1 86 ? 10.672 34.656 17.594 1 71.5 86 CYS A C 1
ATOM 686 O O . CYS A 1 86 ? 10.094 35.75 17.562 1 71.5 86 CYS A O 1
ATOM 688 N N . SER A 1 87 ? 11.57 34.125 18.562 1 69.81 87 SER A N 1
ATOM 689 C CA . SER A 1 87 ? 12.133 35.125 19.469 1 69.81 87 SER A CA 1
ATOM 690 C C . SER A 1 87 ? 12.867 36.219 18.688 1 69.81 87 SER A C 1
ATOM 692 O O . SER A 1 87 ? 13.445 35.938 17.641 1 69.81 87 SER A O 1
ATOM 694 N N . GLY A 1 88 ? 12.805 37.406 19.297 1 71.31 88 GLY A N 1
ATOM 695 C CA . GLY A 1 88 ? 13.508 38.531 18.703 1 71.31 88 GLY A CA 1
ATOM 696 C C . GLY A 1 88 ? 12.742 39.188 17.578 1 71.31 88 GLY A C 1
ATOM 697 O O . GLY A 1 88 ? 13.281 40.031 16.844 1 71.31 88 GLY A O 1
ATOM 698 N N . GLY A 1 89 ? 11.555 38.719 17.375 1 72.69 89 GLY A N 1
ATOM 699 C CA . GLY A 1 89 ? 10.719 39.344 16.375 1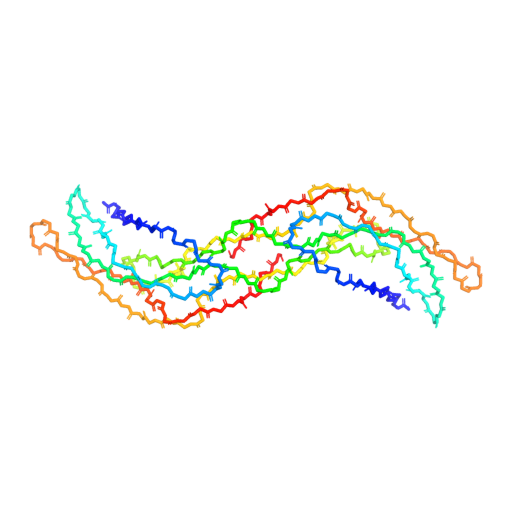 72.69 89 GLY A CA 1
ATOM 700 C C . GLY A 1 89 ? 10.844 38.719 15 1 72.69 89 GLY A C 1
ATOM 701 O O . GLY A 1 89 ? 10.258 39.219 14.031 1 72.69 89 GLY A O 1
ATOM 702 N N . MET A 1 90 ? 11.758 37.75 14.883 1 75.81 90 MET A N 1
ATOM 703 C CA . MET A 1 90 ? 11.93 37.094 13.594 1 75.81 90 MET A CA 1
ATOM 704 C C . MET A 1 90 ? 10.703 36.25 13.25 1 75.81 90 MET A C 1
ATOM 706 O O . MET A 1 90 ? 10.062 35.688 14.141 1 75.81 90 MET A O 1
ATOM 710 N N . ARG A 1 91 ? 10.312 36.406 11.977 1 80.88 91 ARG A N 1
ATOM 711 C CA . ARG A 1 91 ? 9.172 35.625 11.5 1 80.88 91 ARG A CA 1
ATOM 712 C C . ARG A 1 91 ? 9.602 34.594 10.461 1 80.88 91 ARG A C 1
ATOM 714 O O . ARG A 1 91 ? 10.461 34.875 9.617 1 80.88 91 ARG A O 1
ATOM 721 N N . LEU A 1 92 ? 9.172 33.406 10.672 1 79.88 92 LEU A N 1
ATOM 722 C CA . LEU A 1 92 ? 9.414 32.312 9.719 1 79.88 92 LEU A CA 1
ATOM 723 C C . LEU A 1 92 ? 8.102 31.828 9.117 1 79.88 92 LEU A C 1
ATOM 725 O O . LEU A 1 92 ? 7.078 31.781 9.805 1 79.88 92 LEU A O 1
ATOM 729 N N . THR A 1 93 ? 8.195 31.641 7.844 1 84.06 93 THR A N 1
ATOM 730 C CA . THR A 1 93 ? 7.016 31.109 7.176 1 84.06 93 THR A CA 1
ATOM 731 C C . THR A 1 93 ? 7.211 29.641 6.828 1 84.06 93 THR A C 1
ATOM 733 O O . THR A 1 93 ? 8.234 29.266 6.254 1 84.06 93 THR A O 1
ATOM 736 N N . ALA A 1 94 ? 6.309 28.906 7.281 1 84.62 94 ALA A N 1
ATOM 737 C CA . ALA A 1 94 ? 6.277 27.5 6.895 1 84.62 94 ALA A CA 1
ATOM 738 C C . ALA A 1 94 ? 5.086 27.203 5.992 1 84.62 94 ALA A C 1
ATOM 740 O O . ALA A 1 94 ? 4.082 27.906 6.027 1 84.62 94 ALA A O 1
ATOM 741 N N . THR A 1 95 ? 5.305 26.141 5.188 1 89.12 95 THR A N 1
ATOM 742 C CA . THR A 1 95 ? 4.211 25.781 4.289 1 89.12 95 THR A CA 1
ATOM 743 C C . THR A 1 95 ? 3.895 24.297 4.398 1 89.12 95 THR A C 1
ATOM 745 O O . THR A 1 95 ? 4.746 23.5 4.805 1 89.12 95 THR A O 1
ATOM 748 N N . TYR A 1 96 ? 2.688 24.031 4.09 1 88.56 96 TYR A N 1
ATOM 749 C CA . TYR A 1 96 ? 2.236 22.641 4.012 1 88.56 96 TYR A CA 1
ATOM 750 C C . TYR A 1 96 ? 1.025 22.516 3.096 1 88.56 96 TYR A C 1
ATOM 752 O O . TYR A 1 96 ? 0.4 23.516 2.738 1 88.56 96 TYR A O 1
ATOM 760 N N . ARG A 1 97 ? 0.744 21.266 2.725 1 93.31 97 ARG A N 1
ATOM 761 C CA . ARG A 1 97 ? -0.444 21 1.92 1 93.31 97 ARG A CA 1
ATOM 762 C C . ARG A 1 97 ? -1.586 20.469 2.787 1 93.31 97 ARG A C 1
ATOM 764 O O . ARG A 1 97 ? -1.461 19.422 3.422 1 93.31 97 ARG A O 1
ATOM 771 N N . TYR A 1 98 ? -2.627 21.281 2.736 1 93.31 98 TYR A N 1
ATOM 772 C CA . TYR A 1 98 ? -3.82 20.844 3.457 1 93.31 98 TYR A CA 1
ATOM 773 C C . TYR A 1 98 ? -4.641 19.875 2.619 1 93.31 98 TYR A C 1
ATOM 775 O O . TYR A 1 98 ? -5.098 20.219 1.525 1 93.31 98 TYR A O 1
ATOM 783 N N . ILE A 1 99 ? -4.844 18.672 3.188 1 96.31 99 ILE A N 1
ATOM 784 C CA . ILE A 1 99 ? -5.547 17.625 2.453 1 96.31 99 ILE A CA 1
ATOM 785 C C . ILE A 1 99 ? -7.043 17.922 2.428 1 96.31 99 ILE A C 1
ATOM 787 O O . ILE A 1 99 ? -7.66 18.125 3.477 1 96.31 99 ILE A O 1
ATOM 791 N N . LEU A 1 100 ? -7.629 17.922 1.203 1 97 100 LEU A N 1
ATOM 792 C CA . LEU A 1 100 ? -9.055 18.188 1.024 1 97 100 LEU A CA 1
ATOM 793 C C . LEU A 1 100 ? -9.836 16.891 0.867 1 97 100 LEU A C 1
ATOM 795 O O . LEU A 1 100 ? -10.969 16.781 1.341 1 97 100 LEU A O 1
ATOM 799 N N . SER A 1 101 ? -9.203 15.93 0.156 1 97.5 101 SER A N 1
ATOM 800 C CA . SER A 1 101 ? -9.867 14.641 -0.058 1 97.5 101 SER A CA 1
ATOM 801 C C . SER A 1 101 ? -8.852 13.508 -0.152 1 97.5 101 SER A C 1
ATOM 803 O O . SER A 1 101 ? -7.672 13.75 -0.426 1 97.5 101 SER A O 1
ATOM 805 N N . CYS A 1 102 ? -9.375 12.32 0.157 1 97 102 CYS A N 1
ATOM 806 C CA . CYS A 1 102 ? -8.555 11.117 0.115 1 97 102 CYS A CA 1
ATOM 807 C C . CYS A 1 102 ? -9.141 10.086 -0.844 1 97 102 CYS A C 1
ATOM 809 O O . CYS A 1 102 ? -10.312 10.18 -1.215 1 97 102 CYS A O 1
ATOM 811 N N . HIS A 1 103 ? -8.336 9.164 -1.309 1 96.5 103 HIS A N 1
ATOM 812 C CA . HIS A 1 103 ? -8.773 8.031 -2.115 1 96.5 103 HIS A CA 1
ATOM 813 C C . HIS A 1 103 ? -7.832 6.84 -1.953 1 96.5 103 HIS A C 1
ATOM 815 O O . HIS A 1 103 ? -6.734 6.984 -1.406 1 96.5 103 HIS A O 1
ATOM 821 N N . CYS A 1 104 ? -8.391 5.648 -2.326 1 96.38 104 CYS A N 1
ATOM 822 C CA . CYS A 1 104 ? -7.551 4.457 -2.338 1 96.38 104 CYS A CA 1
ATOM 823 C C . CYS A 1 104 ? -6.727 4.383 -3.619 1 96.38 104 CYS A C 1
ATOM 825 O O . CYS A 1 104 ? -7.277 4.18 -4.703 1 96.38 104 CYS A O 1
ATOM 827 N N . GLU A 1 105 ? -5.379 4.559 -3.418 1 94.38 105 GLU A N 1
ATOM 828 C CA . GLU A 1 105 ? -4.441 4.547 -4.535 1 94.38 105 GLU A CA 1
ATOM 829 C C . GLU A 1 105 ? -3.641 3.25 -4.574 1 94.38 105 GLU A C 1
ATOM 831 O O . GLU A 1 105 ? -3.211 2.75 -3.531 1 94.38 105 GLU A O 1
ATOM 836 N N . GLU A 1 106 ? -3.414 2.76 -5.766 1 93.25 106 GLU A N 1
ATOM 837 C CA . GLU A 1 106 ? -2.639 1.53 -5.902 1 93.25 106 GLU A CA 1
ATOM 838 C C . GLU A 1 106 ? -1.186 1.747 -5.492 1 93.25 106 GLU A C 1
ATOM 840 O O . GLU A 1 106 ? -0.575 2.754 -5.855 1 93.25 106 GLU A O 1
ATOM 845 N N . CYS A 1 107 ? -0.819 0.875 -4.613 1 85.12 107 CYS A N 1
ATOM 846 C CA . CYS A 1 107 ? 0.578 0.892 -4.195 1 85.12 107 CYS A CA 1
ATOM 847 C C . CYS A 1 107 ? 1.437 0.047 -5.129 1 85.12 107 CYS A C 1
ATOM 849 O O . CYS A 1 107 ? 1.056 -1.066 -5.492 1 85.12 107 CYS A O 1
ATOM 851 N N . SER A 1 108 ? 2.41 0.622 -5.91 1 65.94 108 SER A N 1
ATOM 852 C CA . SER A 1 108 ? 3.248 -0.129 -6.84 1 65.94 108 SER A CA 1
ATOM 853 C C . SER A 1 108 ? 4.391 -0.83 -6.113 1 65.94 108 SER A C 1
ATOM 855 O O . SER A 1 108 ? 5.047 -0.234 -5.254 1 65.94 108 SER A O 1
ATOM 857 N N . SER A 1 109 ? 4.246 -1.916 -5.707 1 52.53 109 SER A N 1
ATOM 858 C CA . SER A 1 109 ? 5.438 -2.619 -5.238 1 52.53 109 SER A CA 1
ATOM 859 C C . SER A 1 109 ? 6.562 -2.551 -6.262 1 52.53 109 SER A C 1
ATOM 861 O O . SER A 1 109 ? 6.309 -2.42 -7.461 1 52.53 109 SER A O 1
ATOM 863 N N . MET B 1 1 ? 6.91 -18.25 -29.859 1 38.94 1 MET B N 1
ATOM 864 C CA . MET B 1 1 ? 5.602 -18.609 -29.328 1 38.94 1 MET B CA 1
ATOM 865 C C . MET B 1 1 ? 5.488 -18.234 -27.859 1 38.94 1 MET B C 1
ATOM 867 O O . MET B 1 1 ? 6.305 -18.672 -27.031 1 38.94 1 MET B O 1
ATOM 871 N N . GLN B 1 2 ? 4.961 -17.109 -27.609 1 45.72 2 GLN B N 1
ATOM 872 C CA . GLN B 1 2 ? 4.984 -16.562 -26.25 1 45.72 2 GLN B CA 1
ATOM 873 C C . GLN B 1 2 ? 3.949 -17.25 -25.375 1 45.72 2 GLN B C 1
ATOM 875 O O . GLN B 1 2 ? 2.777 -17.359 -25.734 1 45.72 2 GLN B O 1
ATOM 880 N N . LEU B 1 3 ? 4.355 -18.312 -24.688 1 53.94 3 LEU B N 1
ATOM 881 C CA . LEU B 1 3 ? 3.555 -19.078 -23.75 1 53.94 3 LEU B CA 1
ATOM 882 C C . LEU B 1 3 ? 3.002 -18.188 -22.641 1 53.94 3 LEU B C 1
ATOM 884 O O . LEU B 1 3 ? 3.758 -17.469 -21.984 1 53.94 3 LEU B O 1
ATOM 888 N N . HIS B 1 4 ? 1.646 -17.938 -22.938 1 58.91 4 HIS B N 1
ATOM 889 C CA . HIS B 1 4 ? 1.029 -17.141 -21.891 1 58.91 4 HIS B CA 1
ATOM 890 C C . HIS B 1 4 ? 0.368 -18.031 -20.844 1 58.91 4 HIS B C 1
ATOM 892 O O . HIS B 1 4 ? -0.287 -19.031 -21.188 1 58.91 4 HIS B O 1
ATOM 898 N N . ILE B 1 5 ? 0.844 -18.078 -19.688 1 61.78 5 ILE B N 1
ATOM 899 C CA . ILE B 1 5 ? 0.19 -18.75 -18.578 1 61.78 5 ILE B CA 1
ATOM 900 C C . ILE B 1 5 ? -0.792 -17.797 -17.891 1 61.78 5 ILE B C 1
ATOM 902 O O . ILE B 1 5 ? -0.448 -16.656 -17.594 1 61.78 5 ILE B O 1
ATOM 906 N N . ILE B 1 6 ? -2.098 -18.219 -18.031 1 62.5 6 ILE B N 1
ATOM 907 C CA . ILE B 1 6 ? -3.119 -17.422 -17.375 1 62.5 6 ILE B CA 1
ATOM 908 C C . ILE B 1 6 ? -3.484 -18.047 -16.031 1 62.5 6 ILE B C 1
ATOM 910 O O . ILE B 1 6 ? -3.793 -19.234 -15.961 1 62.5 6 ILE B O 1
ATOM 914 N N . LEU B 1 7 ? -3.248 -17.453 -14.961 1 60.88 7 LEU B N 1
ATOM 915 C CA . LEU B 1 7 ? -3.621 -17.891 -13.625 1 60.88 7 LEU B CA 1
ATOM 916 C C . LEU B 1 7 ? -4.98 -17.312 -13.219 1 60.88 7 LEU B C 1
ATOM 918 O O . LEU B 1 7 ? -5.176 -16.094 -13.234 1 60.88 7 LEU B O 1
ATOM 922 N N . VAL B 1 8 ? -6.094 -18.109 -13.289 1 61.72 8 VAL B N 1
ATOM 923 C CA . VAL B 1 8 ? -7.414 -17.656 -12.859 1 61.72 8 VAL B CA 1
ATOM 924 C C . VAL B 1 8 ? -7.555 -17.828 -11.352 1 61.72 8 VAL B C 1
ATOM 926 O O . VAL B 1 8 ? -7.469 -18.953 -10.836 1 61.72 8 VAL B O 1
ATOM 929 N N . SER B 1 9 ? -7.273 -16.875 -10.547 1 60.03 9 SER B N 1
ATOM 930 C CA . SER B 1 9 ? -7.398 -16.953 -9.094 1 60.03 9 SER B CA 1
ATOM 931 C C . SER B 1 9 ? -8.75 -16.422 -8.625 1 60.03 9 SER B C 1
ATOM 933 O O . SER B 1 9 ? -9.227 -15.398 -9.133 1 60.03 9 SER B O 1
ATOM 935 N N . PHE B 1 10 ? -9.633 -17.344 -8.148 1 59.75 10 PHE B N 1
ATOM 936 C CA . PHE B 1 10 ? -10.867 -16.891 -7.504 1 59.75 10 PHE B CA 1
ATOM 937 C C . PHE B 1 10 ? -10.57 -16.219 -6.172 1 59.75 10 PHE B C 1
ATOM 939 O O . PHE B 1 10 ? -9.727 -16.688 -5.402 1 59.75 10 PHE B O 1
ATOM 946 N N . SER B 1 11 ? -10.766 -14.906 -6.117 1 59.69 11 SER B N 1
ATOM 947 C CA . SER B 1 11 ? -10.586 -14.148 -4.883 1 59.69 11 SER B CA 1
ATOM 948 C C . SER B 1 11 ? -11.539 -14.633 -3.793 1 59.69 11 SER B C 1
ATOM 950 O O . SER B 1 11 ? -12.742 -14.75 -4.02 1 59.69 11 SER B O 1
ATOM 952 N N . ILE B 1 12 ? -11.055 -15.477 -3.012 1 55.09 12 ILE B N 1
ATOM 953 C CA . ILE B 1 12 ? -11.852 -15.75 -1.816 1 55.09 12 ILE B CA 1
ATOM 954 C C . ILE B 1 12 ? -11.75 -14.57 -0.852 1 55.09 12 ILE B C 1
ATOM 956 O O . ILE B 1 12 ? -10.688 -13.953 -0.729 1 55.09 12 ILE B O 1
ATOM 960 N N . TYR B 1 13 ? -12.914 -14 -0.586 1 59.38 13 TYR B N 1
ATOM 961 C CA . TYR B 1 13 ? -13.055 -12.891 0.355 1 59.38 13 TYR B CA 1
ATOM 962 C C . TYR B 1 13 ? -12.227 -13.141 1.612 1 59.38 13 TYR B C 1
ATOM 964 O O . TYR B 1 13 ? -12.641 -13.898 2.492 1 59.38 13 TYR B O 1
ATOM 972 N N . ALA B 1 14 ? -10.891 -13.109 1.388 1 64.75 14 ALA B N 1
ATOM 973 C CA . ALA B 1 14 ? -10.07 -13.18 2.594 1 64.75 14 ALA B CA 1
ATOM 974 C C . ALA B 1 14 ? -10.102 -11.859 3.357 1 64.75 14 ALA B C 1
ATOM 976 O O . ALA B 1 14 ? -9.852 -10.797 2.781 1 64.75 14 ALA B O 1
ATOM 977 N N . GLN B 1 15 ? -10.594 -11.844 4.668 1 78.06 15 GLN B N 1
ATOM 978 C CA . GLN B 1 15 ? -10.633 -10.641 5.5 1 78.06 15 GLN B CA 1
ATOM 979 C C . GLN B 1 15 ? -9.242 -10.297 6.027 1 78.06 15 GLN B C 1
ATOM 981 O O . GLN B 1 15 ? -8.789 -9.156 5.895 1 78.06 15 GLN B O 1
ATOM 986 N N . LYS B 1 16 ? -8.477 -11.359 6.527 1 90.81 16 LYS B N 1
ATOM 987 C CA . LYS B 1 16 ? -7.148 -11.109 7.078 1 90.81 16 LYS B CA 1
ATOM 988 C C . LYS B 1 16 ? -6.062 -11.664 6.164 1 90.81 16 LYS B C 1
ATOM 990 O O . LYS B 1 16 ? -6.258 -12.703 5.516 1 90.81 16 LYS B O 1
ATOM 995 N N . CYS B 1 17 ? -4.883 -11.023 6.211 1 94.81 17 CYS B N 1
ATOM 996 C CA . CYS B 1 17 ? -3.738 -11.438 5.406 1 94.81 17 CYS B CA 1
ATOM 997 C C . CYS B 1 17 ? -3.34 -12.875 5.715 1 94.81 17 CYS B C 1
ATOM 999 O O . CYS B 1 17 ? -2.955 -13.188 6.844 1 94.81 17 CYS B O 1
ATOM 1001 N N . ASP B 1 18 ? -3.516 -13.695 4.66 1 93.5 18 ASP B N 1
ATOM 1002 C CA . ASP B 1 18 ? -3.15 -15.102 4.801 1 93.5 18 ASP B CA 1
ATOM 1003 C C . ASP B 1 18 ? -2.787 -15.711 3.447 1 93.5 18 ASP B C 1
ATOM 1005 O O . ASP B 1 18 ? -3.01 -15.094 2.402 1 93.5 18 ASP B O 1
ATOM 1009 N N . SER B 1 19 ? -2.125 -16.953 3.617 1 93.5 19 SER B N 1
ATOM 1010 C CA . SER B 1 19 ? -1.796 -17.688 2.4 1 93.5 19 SER B CA 1
ATOM 1011 C C . SER B 1 19 ? -2.902 -18.672 2.033 1 93.5 19 SER B C 1
ATOM 1013 O O . SER B 1 19 ? -3.502 -19.297 2.912 1 93.5 19 SER B O 1
ATOM 1015 N N . ARG B 1 20 ? -3.141 -18.75 0.713 1 88.94 20 ARG B N 1
ATOM 1016 C CA . ARG B 1 20 ? -4.168 -19.672 0.243 1 88.94 20 ARG B CA 1
ATOM 1017 C C . ARG B 1 20 ? -3.674 -20.469 -0.959 1 88.94 20 ARG B C 1
ATOM 1019 O O . ARG B 1 20 ? -3.244 -19.891 -1.961 1 88.94 20 ARG B O 1
ATOM 1026 N N . SER B 1 21 ? -3.795 -21.766 -0.728 1 89.94 21 SER B N 1
ATOM 1027 C CA . SER B 1 21 ? -3.406 -22.625 -1.836 1 89.94 21 SER B CA 1
ATOM 1028 C C . SER B 1 21 ? -4.566 -22.844 -2.801 1 89.94 21 SER B C 1
ATOM 1030 O O . SER B 1 21 ? -5.723 -22.922 -2.381 1 89.94 21 SER B O 1
ATOM 1032 N N . GLN B 1 22 ? -4.215 -22.906 -4.023 1 85.31 22 GLN B N 1
ATOM 1033 C CA . GLN B 1 22 ? -5.227 -23.125 -5.051 1 85.31 22 GLN B CA 1
ATOM 1034 C C . GLN B 1 22 ? -4.652 -23.922 -6.219 1 85.31 22 GLN B C 1
ATOM 1036 O O . GLN B 1 22 ? -3.48 -23.781 -6.562 1 85.31 22 GLN B O 1
ATOM 1041 N N . ASN B 1 23 ? -5.473 -24.859 -6.652 1 86.25 23 ASN B N 1
ATOM 1042 C CA . ASN B 1 23 ? -5.133 -25.547 -7.895 1 86.25 23 ASN B CA 1
ATOM 1043 C C . ASN B 1 23 ? -5.645 -24.781 -9.109 1 86.25 23 ASN B C 1
ATOM 1045 O O . ASN B 1 23 ? -6.855 -24.609 -9.281 1 86.25 23 ASN B O 1
ATOM 1049 N N . ILE B 1 24 ? -4.758 -24.359 -9.891 1 82.56 24 ILE B N 1
ATOM 1050 C CA . ILE B 1 24 ? -5.164 -23.516 -11.016 1 82.56 24 ILE B CA 1
ATOM 1051 C C . ILE B 1 24 ? -4.727 -24.172 -12.328 1 82.56 24 ILE B C 1
ATOM 1053 O O . ILE B 1 24 ? -3.689 -24.844 -12.383 1 82.56 24 ILE B O 1
ATOM 1057 N N . PRO B 1 25 ? -5.605 -24.078 -13.289 1 79.62 25 PRO B N 1
ATOM 1058 C CA . PRO B 1 25 ? -5.148 -24.547 -14.602 1 79.62 25 PRO B CA 1
ATOM 1059 C C . PRO B 1 25 ? -4.09 -23.641 -15.219 1 79.62 25 PRO B C 1
ATOM 1061 O O . PRO B 1 25 ? -4.273 -22.422 -15.266 1 79.62 25 PRO B O 1
ATOM 1064 N N . CYS B 1 26 ? -2.971 -24.234 -15.516 1 75.31 26 CYS B N 1
ATOM 1065 C CA . CYS B 1 26 ? -1.936 -23.531 -16.25 1 75.31 26 CYS B CA 1
ATOM 1066 C C . CYS B 1 26 ? -1.973 -23.891 -17.734 1 75.31 26 CYS B C 1
ATOM 1068 O O . CYS B 1 26 ? -1.758 -25.047 -18.094 1 75.31 26 CYS B O 1
ATOM 1070 N N . PHE B 1 27 ? -2.301 -22.828 -18.484 1 74.81 27 PHE B N 1
ATOM 1071 C CA . PHE B 1 27 ? -2.447 -23.047 -19.922 1 74.81 27 PHE B CA 1
ATOM 1072 C C . PHE B 1 27 ? -1.146 -22.75 -20.656 1 74.81 27 PHE B C 1
ATOM 1074 O O . PHE B 1 27 ? -0.458 -21.781 -20.328 1 74.81 27 PHE B O 1
ATOM 1081 N N . TYR B 1 28 ? -0.792 -23.703 -21.375 1 71.56 28 TYR B N 1
ATOM 1082 C CA . TYR B 1 28 ? 0.396 -23.5 -22.203 1 71.56 28 TYR B CA 1
ATOM 1083 C C . TYR B 1 28 ? 0.161 -23.969 -23.625 1 71.56 28 TYR B C 1
ATOM 1085 O O . TYR B 1 28 ? -0.544 -24.969 -23.859 1 71.56 28 TYR B O 1
ATOM 1093 N N . PHE B 1 29 ? 0.674 -23.281 -24.609 1 70.88 29 PHE B N 1
ATOM 1094 C CA . PHE B 1 29 ? 0.486 -23.5 -26.031 1 70.88 29 PHE B CA 1
ATOM 1095 C C . PHE B 1 29 ? -0.995 -23.484 -26.391 1 70.88 29 PHE B C 1
ATOM 1097 O O . PHE B 1 29 ? -1.81 -22.922 -25.672 1 70.88 29 PHE B O 1
ATOM 1104 N N . THR B 1 30 ? -1.396 -23.781 -27.672 1 64.69 30 THR B N 1
ATOM 1105 C CA . THR B 1 30 ? -2.686 -23.547 -28.312 1 64.69 30 THR B CA 1
ATOM 1106 C C . THR B 1 30 ? -3.793 -24.312 -27.594 1 64.69 30 THR B C 1
ATOM 1108 O O . THR B 1 30 ? -4.969 -23.969 -27.703 1 64.69 30 THR B O 1
ATOM 1111 N N . LEU B 1 31 ? -3.566 -24.844 -26.281 1 64.31 31 LEU B N 1
ATOM 1112 C CA . LEU B 1 31 ? -4.766 -25.453 -25.734 1 64.31 31 LEU B CA 1
ATOM 1113 C C . LEU B 1 31 ? -4.402 -26.5 -24.672 1 64.31 31 LEU B C 1
ATOM 1115 O O . LEU B 1 31 ? -5.262 -27.266 -24.234 1 64.31 31 LEU B O 1
ATOM 1119 N N . LEU B 1 32 ? -3.191 -26.531 -24.516 1 75.44 32 LEU B N 1
ATOM 1120 C CA . LEU B 1 32 ? -2.83 -27.516 -23.5 1 75.44 32 LEU B CA 1
ATOM 1121 C C . LEU B 1 32 ? -2.812 -26.875 -22.109 1 75.44 32 LEU B C 1
ATOM 1123 O O . LEU B 1 32 ? -2.514 -25.688 -21.969 1 75.44 32 LEU B O 1
ATOM 1127 N N . PHE B 1 33 ? -3.475 -27.641 -21.141 1 76.62 33 PHE B N 1
ATOM 1128 C CA . PHE B 1 33 ? -3.441 -27.141 -19.766 1 76.62 33 PHE B CA 1
ATOM 1129 C C . PHE B 1 33 ? -3.061 -28.234 -18.797 1 76.62 33 PHE B C 1
ATOM 1131 O O . PHE B 1 33 ? -3.221 -29.422 -19.094 1 76.62 33 PHE B O 1
ATOM 1138 N N . GLN B 1 34 ? -2.363 -27.797 -17.812 1 81.25 34 GLN B N 1
ATOM 1139 C CA . GLN B 1 34 ? -2.074 -28.641 -16.672 1 81.25 34 GLN B CA 1
ATOM 1140 C C . GLN B 1 34 ? -2.467 -27.969 -15.367 1 81.25 34 GLN B C 1
ATOM 1142 O O . GLN B 1 34 ? -2.369 -26.75 -15.242 1 81.25 34 GLN B O 1
ATOM 1147 N N . MET B 1 35 ? -3.033 -28.797 -14.422 1 83 35 MET B N 1
ATOM 1148 C CA . MET B 1 35 ? -3.338 -28.266 -13.094 1 83 35 MET B CA 1
ATOM 1149 C C . MET B 1 35 ? -2.068 -28.125 -12.258 1 83 35 MET B C 1
ATOM 1151 O O . MET B 1 35 ? -1.257 -29.047 -12.195 1 83 35 MET B O 1
ATOM 1155 N N . VAL B 1 36 ? -1.979 -26.891 -11.789 1 85.56 36 VAL B N 1
ATOM 1156 C CA . VAL B 1 36 ? -0.791 -26.641 -10.984 1 85.56 36 VAL B CA 1
ATOM 1157 C C . VAL B 1 36 ? -1.202 -26.078 -9.617 1 85.56 36 VAL B C 1
ATOM 1159 O O . VAL B 1 36 ? -2.094 -25.234 -9.531 1 85.56 36 VAL B O 1
ATOM 1162 N N . LEU B 1 37 ? -0.559 -26.625 -8.609 1 88.88 37 LEU B N 1
ATOM 1163 C CA . LEU B 1 37 ? -0.794 -26.109 -7.266 1 88.88 37 LEU B CA 1
ATOM 1164 C C . LEU B 1 37 ? 0.011 -24.844 -7.012 1 88.88 37 LEU B C 1
ATOM 1166 O O . LEU B 1 37 ? 1.244 -24.875 -7.027 1 88.88 37 LEU B O 1
ATOM 1170 N N . LEU B 1 38 ? -0.803 -23.812 -6.809 1 90.75 38 LEU B N 1
ATOM 1171 C CA . LEU B 1 38 ? -0.179 -22.531 -6.477 1 90.75 38 LEU B CA 1
ATOM 1172 C C . LEU B 1 38 ? -0.729 -21.984 -5.164 1 90.75 38 LEU B C 1
ATOM 1174 O O . LEU B 1 38 ? -1.686 -22.531 -4.609 1 90.75 38 LEU B O 1
ATOM 1178 N N . ALA B 1 39 ? 0.034 -21.016 -4.656 1 92.81 39 ALA B N 1
ATOM 1179 C CA . ALA B 1 39 ? -0.442 -20.297 -3.469 1 92.81 39 ALA B CA 1
ATOM 1180 C C . ALA B 1 39 ? -0.376 -18.797 -3.67 1 92.81 39 ALA B C 1
ATOM 1182 O O . ALA B 1 39 ? 0.504 -18.281 -4.371 1 92.81 39 ALA B O 1
ATOM 1183 N N . ARG B 1 40 ? -1.321 -18.141 -3.023 1 93.12 40 ARG B N 1
ATOM 1184 C CA . ARG B 1 40 ? -1.322 -16.688 -3.096 1 93.12 40 ARG B CA 1
ATOM 1185 C C . ARG B 1 40 ? -1.486 -16.078 -1.71 1 93.12 40 ARG B C 1
ATOM 1187 O O . ARG B 1 40 ? -1.953 -16.734 -0.781 1 93.12 40 ARG B O 1
ATOM 1194 N N . CYS B 1 41 ? -1.005 -14.844 -1.673 1 94.25 41 CYS B N 1
ATOM 1195 C CA . CYS B 1 41 ? -1.288 -14.031 -0.493 1 94.25 41 CYS B CA 1
ATOM 1196 C C . CYS B 1 41 ? -2.445 -13.078 -0.753 1 94.25 41 CYS B C 1
ATOM 1198 O O . CYS B 1 41 ? -2.461 -12.375 -1.765 1 94.25 41 CYS B O 1
ATOM 1200 N N . GLU B 1 42 ? -3.393 -13.117 0.202 1 93.12 42 GLU B N 1
ATOM 1201 C CA . GLU B 1 42 ? -4.539 -12.227 0.056 1 93.12 42 GLU B CA 1
ATOM 1202 C C . GLU B 1 42 ? -5.102 -11.82 1.416 1 93.12 42 GLU B C 1
ATOM 1204 O O . GLU B 1 42 ? -5.105 -12.617 2.354 1 93.12 42 GLU B O 1
ATOM 1209 N N . GLY B 1 43 ? -5.656 -10.508 1.368 1 93.44 43 GLY B N 1
ATOM 1210 C CA . GLY B 1 43 ? -6.316 -10.062 2.584 1 93.44 43 GLY B CA 1
ATOM 1211 C C . GLY B 1 43 ? -5.898 -8.672 3.02 1 93.44 43 GLY B C 1
ATOM 1212 O O . GLY B 1 43 ? -5.164 -7.988 2.303 1 93.44 43 GLY B O 1
ATO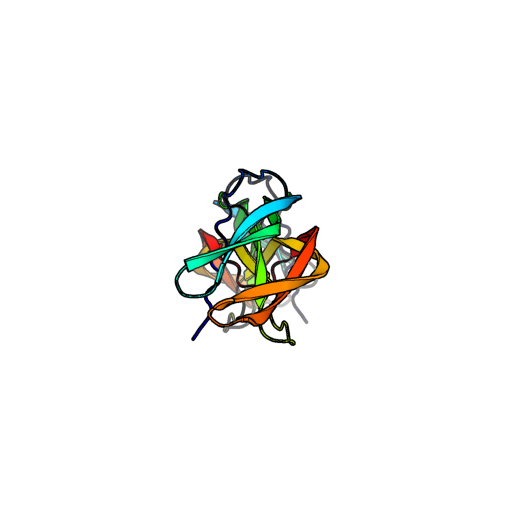M 1213 N N . HIS B 1 44 ? -6.449 -8.305 4.203 1 91.5 44 HIS B N 1
ATOM 1214 C CA . HIS B 1 44 ? -6.203 -6.977 4.754 1 91.5 44 HIS B CA 1
ATOM 1215 C C . HIS B 1 44 ? -5.234 -7.039 5.93 1 91.5 44 HIS B C 1
ATOM 1217 O O . HIS B 1 44 ? -5.211 -8.023 6.672 1 91.5 44 HIS B O 1
ATOM 1223 N N . CYS B 1 45 ? -4.492 -6.039 5.969 1 93.31 45 CYS B N 1
ATOM 1224 C CA . CYS B 1 45 ? -3.646 -5.859 7.141 1 93.31 45 CYS B CA 1
ATOM 1225 C C . CYS B 1 45 ? -4.379 -5.07 8.227 1 93.31 45 CYS B C 1
ATOM 1227 O O . CYS B 1 45 ? -5.254 -4.258 7.918 1 93.31 45 CYS B O 1
ATOM 1229 N N . SER B 1 46 ? -4.098 -5.281 9.539 1 90.94 46 SER B N 1
ATOM 1230 C CA . SER B 1 46 ? -4.777 -4.625 10.648 1 90.94 46 SER B CA 1
ATOM 1231 C C . SER B 1 46 ? -4.383 -3.154 10.742 1 90.94 46 SER B C 1
ATOM 1233 O O . SER B 1 46 ? -5.152 -2.33 11.234 1 90.94 46 SER B O 1
ATOM 1235 N N . GLN B 1 47 ? -3.137 -2.846 10.312 1 90.19 47 GLN B N 1
ATOM 1236 C CA . GLN B 1 47 ? -2.688 -1.459 10.352 1 90.19 47 GLN B CA 1
ATOM 1237 C C . GLN B 1 47 ? -3.391 -0.622 9.289 1 90.19 47 GLN B C 1
ATOM 1239 O O . GLN B 1 47 ? -3.381 -0.972 8.109 1 90.19 47 GLN B O 1
ATOM 1244 N N . ALA B 1 48 ? -3.943 0.358 9.672 1 89.5 48 ALA B N 1
ATOM 1245 C CA . ALA B 1 48 ? -4.574 1.261 8.711 1 89.5 48 ALA B CA 1
ATOM 1246 C C . ALA B 1 48 ? -3.531 2.094 7.977 1 89.5 48 ALA B C 1
ATOM 1248 O O . ALA B 1 48 ? -2.48 2.42 8.531 1 89.5 48 ALA B O 1
ATOM 1249 N N . SER B 1 49 ? -3.848 2.344 6.715 1 92.94 49 SER B N 1
ATOM 1250 C CA . SER B 1 49 ? -2.996 3.273 5.977 1 92.94 49 SER B CA 1
ATOM 1251 C C . SER B 1 49 ? -3.178 4.703 6.477 1 92.94 49 SER B C 1
ATOM 1253 O O . SER B 1 49 ? -4.281 5.098 6.859 1 92.94 49 SER B O 1
ATOM 1255 N N . ARG B 1 50 ? -2.059 5.418 6.438 1 92.69 50 ARG B N 1
ATOM 1256 C CA . ARG B 1 50 ? -2.088 6.797 6.91 1 92.69 50 ARG B CA 1
ATOM 1257 C C . ARG B 1 50 ? -1.217 7.695 6.035 1 92.69 50 ARG B C 1
ATOM 1259 O O . ARG B 1 50 ? -0.147 7.281 5.586 1 92.69 50 ARG B O 1
ATOM 1266 N N . SER B 1 51 ? -1.741 8.859 5.863 1 92.75 51 SER B N 1
ATOM 1267 C CA . SER B 1 51 ? -0.989 9.898 5.164 1 92.75 51 SER B CA 1
ATOM 1268 C C . SER B 1 51 ? -1.202 11.258 5.812 1 92.75 51 SER B C 1
ATOM 1270 O O . SER B 1 51 ? -2.342 11.68 6.031 1 92.75 51 SER B O 1
ATOM 1272 N N . GLU B 1 52 ? -0.122 11.859 6.094 1 91.19 52 GLU B N 1
ATOM 1273 C CA . GLU B 1 52 ? -0.209 13.164 6.746 1 91.19 52 GLU B CA 1
ATOM 1274 C C . GLU B 1 52 ? 0.725 14.18 6.086 1 91.19 52 GLU B C 1
ATOM 1276 O O . GLU B 1 52 ? 1.751 13.797 5.516 1 91.19 52 GLU B O 1
ATOM 1281 N N . PRO B 1 53 ? 0.357 15.461 6.164 1 91 53 PRO B N 1
ATOM 1282 C CA . PRO B 1 53 ? 1.19 16.484 5.535 1 91 53 PRO B CA 1
ATOM 1283 C C . PRO B 1 53 ? 2.51 16.719 6.27 1 91 53 PRO B C 1
ATOM 1285 O O . PRO B 1 53 ? 2.576 16.547 7.492 1 91 53 PRO B O 1
ATOM 1288 N N . LEU B 1 54 ? 3.486 17.062 5.477 1 88 54 LEU B N 1
ATOM 1289 C CA . LEU B 1 54 ? 4.758 17.531 6.02 1 88 54 LEU B CA 1
ATOM 1290 C C . LEU B 1 54 ? 4.852 19.047 5.965 1 88 54 LEU B C 1
ATOM 1292 O O . LEU B 1 54 ? 4.457 19.672 4.973 1 88 54 LEU B O 1
ATOM 1296 N N . VAL B 1 55 ? 5.266 19.547 7.016 1 84.88 55 VAL B N 1
ATOM 1297 C CA . VAL B 1 55 ? 5.473 20.984 7.074 1 84.88 55 VAL B CA 1
ATOM 1298 C C . VAL B 1 55 ? 6.895 21.328 6.633 1 84.88 55 VAL B C 1
ATOM 1300 O O . VAL B 1 55 ? 7.855 20.688 7.07 1 84.88 55 VAL B O 1
ATOM 1303 N N . SER B 1 56 ? 6.977 22.219 5.684 1 84.5 56 SER B N 1
ATOM 1304 C CA . SER B 1 56 ? 8.289 22.578 5.156 1 84.5 56 SER B CA 1
ATOM 1305 C C . SER B 1 56 ? 8.531 24.078 5.277 1 84.5 56 SER B C 1
ATOM 1307 O O . SER B 1 56 ? 7.594 24.875 5.199 1 84.5 56 SER B O 1
ATOM 1309 N N . PHE B 1 57 ? 9.828 24.359 5.43 1 79.5 57 PHE B N 1
ATOM 1310 C CA . PHE B 1 57 ? 10.227 25.766 5.461 1 79.5 57 PHE B CA 1
ATOM 1311 C C . PHE B 1 57 ? 10.781 26.203 4.113 1 79.5 57 PHE B C 1
ATOM 1313 O O . PHE B 1 57 ? 11.039 27.391 3.896 1 79.5 57 PHE B O 1
ATOM 1320 N N . SER B 1 58 ? 10.82 25.141 3.328 1 77.06 58 SER B N 1
ATOM 1321 C CA . SER B 1 58 ? 11.289 25.469 1.982 1 77.06 58 SER B CA 1
ATOM 1322 C C . SER B 1 58 ? 10.125 25.766 1.049 1 77.06 58 SER B C 1
ATOM 1324 O O . SER B 1 58 ? 8.992 25.344 1.305 1 77.06 58 SER B O 1
ATOM 1326 N N . THR B 1 59 ? 10.438 26.672 0.038 1 69.62 59 THR B N 1
ATOM 1327 C CA . THR B 1 59 ? 9.422 27.031 -0.946 1 69.62 59 THR B CA 1
ATOM 1328 C C . THR B 1 59 ? 9.055 25.828 -1.812 1 69.62 59 THR B C 1
ATOM 1330 O O . THR B 1 59 ? 7.973 25.781 -2.395 1 69.62 59 THR B O 1
ATOM 1333 N N . VAL B 1 60 ? 10.016 24.859 -1.806 1 71.81 60 VAL B N 1
ATOM 1334 C CA . VAL B 1 60 ? 9.75 23.703 -2.652 1 71.81 60 VAL B CA 1
ATOM 1335 C C . VAL B 1 60 ? 9.336 22.516 -1.787 1 71.81 60 VAL B C 1
ATOM 1337 O O . VAL B 1 60 ? 10.047 22.141 -0.849 1 71.81 60 VAL B O 1
ATOM 1340 N N . LEU B 1 61 ? 8.125 22.188 -1.952 1 76.25 61 LEU B N 1
ATOM 1341 C CA . LEU B 1 61 ? 7.645 21.016 -1.231 1 76.25 61 LEU B CA 1
ATOM 1342 C C . LEU B 1 61 ? 7.824 19.766 -2.064 1 76.25 61 LEU B C 1
ATOM 1344 O O . LEU B 1 61 ? 7.02 19.469 -2.953 1 76.25 61 LEU B O 1
ATOM 1348 N N . LYS B 1 62 ? 9.023 19.109 -1.943 1 74.56 62 LYS B N 1
ATOM 1349 C CA . LYS B 1 62 ? 9.297 17.938 -2.764 1 74.56 62 LYS B CA 1
ATOM 1350 C C . LYS B 1 62 ? 8.43 16.75 -2.348 1 74.56 62 LYS B C 1
ATOM 1352 O O . LYS B 1 62 ? 7.84 16.078 -3.195 1 74.56 62 LYS B O 1
ATOM 1357 N N . GLN B 1 63 ? 8.289 16.438 -1.064 1 83.69 63 GLN B N 1
ATOM 1358 C CA . GLN B 1 63 ? 7.453 15.375 -0.515 1 83.69 63 GLN B CA 1
ATOM 1359 C C . GLN B 1 63 ? 6.484 15.922 0.529 1 83.69 63 GLN B C 1
ATOM 1361 O O . GLN B 1 63 ? 6.781 15.914 1.727 1 83.69 63 GLN B O 1
ATOM 1366 N N . PRO B 1 64 ? 5.363 16.25 -0.008 1 90.44 64 PRO B N 1
ATOM 1367 C CA . PRO B 1 64 ? 4.453 17 0.863 1 90.44 64 PRO B CA 1
ATOM 1368 C C . PRO B 1 64 ? 3.766 16.109 1.9 1 90.44 64 PRO B C 1
ATOM 1370 O O . PRO B 1 64 ? 3.191 16.625 2.867 1 90.44 64 PRO B O 1
ATOM 1373 N N . PHE B 1 65 ? 3.932 14.789 1.681 1 93.06 65 PHE B N 1
ATOM 1374 C CA . PHE B 1 65 ? 3.211 13.914 2.596 1 93.06 65 PHE B CA 1
ATOM 1375 C C . PHE B 1 65 ? 4.098 12.766 3.057 1 93.06 65 PHE B C 1
ATOM 1377 O O . PHE B 1 65 ? 4.953 12.289 2.305 1 93.06 65 PHE B O 1
ATOM 1384 N N . ARG B 1 66 ? 3.939 12.414 4.316 1 91.38 66 ARG B N 1
ATOM 1385 C CA . ARG B 1 66 ? 4.453 11.156 4.859 1 91.38 66 ARG B CA 1
ATOM 1386 C C . ARG B 1 66 ? 3.359 10.102 4.922 1 91.38 66 ARG B C 1
ATOM 1388 O O . ARG B 1 66 ? 2.275 10.344 5.453 1 91.38 66 ARG B O 1
ATOM 1395 N N . SER B 1 67 ? 3.664 8.953 4.328 1 92.25 67 SER B N 1
ATOM 1396 C CA . SER B 1 67 ? 2.623 7.93 4.246 1 92.25 67 SER B CA 1
ATOM 1397 C C . SER B 1 67 ? 3.123 6.586 4.758 1 92.25 67 SER B C 1
ATOM 1399 O O . SER B 1 67 ? 4.309 6.27 4.641 1 92.25 67 SER B O 1
ATOM 1401 N N . SER B 1 68 ? 2.182 5.934 5.457 1 92.25 68 SER B N 1
ATOM 1402 C CA . SER B 1 68 ? 2.393 4.547 5.863 1 92.25 68 SER B CA 1
ATOM 1403 C C . SER B 1 68 ? 1.258 3.65 5.375 1 92.25 68 SER B C 1
ATOM 1405 O O . SER B 1 68 ? 0.086 4.023 5.465 1 92.25 68 SER B O 1
ATOM 1407 N N . CYS B 1 69 ? 1.742 2.533 4.879 1 94.19 69 CYS B N 1
ATOM 1408 C CA . CYS B 1 69 ? 0.8 1.558 4.344 1 94.19 69 CYS B CA 1
ATOM 1409 C C . CYS B 1 69 ? 1.4 0.157 4.352 1 94.19 69 CYS B C 1
ATOM 1411 O O . CYS B 1 69 ? 2.609 -0.005 4.184 1 94.19 69 CYS B O 1
ATOM 1413 N N . HIS B 1 70 ? 0.53 -0.812 4.637 1 94.25 70 HIS B N 1
ATOM 1414 C CA . HIS B 1 70 ? 0.97 -2.201 4.656 1 94.25 70 HIS B CA 1
ATOM 1415 C C . HIS B 1 70 ? 0.169 -3.045 3.668 1 94.25 70 HIS B C 1
ATOM 1417 O O . HIS B 1 70 ? -1.043 -2.863 3.531 1 94.25 70 HIS B O 1
ATOM 1423 N N . CYS B 1 71 ? 0.836 -3.957 3.057 1 95.19 71 CYS B N 1
ATOM 1424 C CA . CYS B 1 71 ? 0.221 -4.855 2.088 1 95.19 71 CYS B CA 1
ATOM 1425 C C . CYS B 1 71 ? 0.546 -6.309 2.408 1 95.19 71 CYS B C 1
ATOM 1427 O O . CYS B 1 71 ? 1.645 -6.613 2.875 1 95.19 71 CYS B O 1
ATOM 1429 N N . CYS B 1 72 ? -0.388 -7.133 2.098 1 94.56 72 CYS B N 1
ATOM 1430 C CA . CYS B 1 72 ? -0.191 -8.57 2.264 1 94.56 72 CYS B CA 1
ATOM 1431 C C . CYS B 1 72 ? 0.747 -9.117 1.194 1 94.56 72 CYS B C 1
ATOM 1433 O O . CYS B 1 72 ? 0.408 -9.125 0.009 1 94.56 72 CYS B O 1
ATOM 1435 N N . ARG B 1 73 ? 1.958 -9.578 1.636 1 94.94 73 ARG B N 1
ATOM 1436 C CA . ARG B 1 73 ? 2.996 -10.023 0.711 1 94.94 73 ARG B CA 1
ATOM 1437 C C . ARG B 1 73 ? 3.611 -11.344 1.17 1 94.94 73 ARG B C 1
ATOM 1439 O O . ARG B 1 73 ? 3.52 -11.703 2.346 1 94.94 73 ARG B O 1
ATOM 1446 N N . PRO B 1 74 ? 4.211 -12.039 0.15 1 96.12 74 PRO B N 1
ATOM 1447 C CA . PRO B 1 74 ? 4.867 -13.281 0.546 1 96.12 74 PRO B CA 1
ATOM 1448 C C . PRO B 1 74 ? 6.043 -13.062 1.492 1 96.12 74 PRO B C 1
ATOM 1450 O O . PRO B 1 74 ? 6.879 -12.188 1.245 1 96.12 74 PRO B O 1
ATOM 1453 N N . GLN B 1 75 ? 6.094 -13.797 2.607 1 97.25 75 GLN B N 1
ATOM 1454 C CA . GLN B 1 75 ? 7.215 -13.773 3.545 1 97.25 75 GLN B CA 1
ATOM 1455 C C . GLN B 1 75 ? 8.25 -14.836 3.189 1 97.25 75 GLN B C 1
ATOM 1457 O O . GLN B 1 75 ? 9.453 -14.562 3.168 1 97.25 75 GLN B O 1
ATOM 1462 N N . THR B 1 76 ? 7.758 -16.047 2.92 1 97.38 76 THR B N 1
ATOM 1463 C CA . THR B 1 76 ? 8.617 -17.141 2.502 1 97.38 76 THR B CA 1
ATOM 1464 C C . THR B 1 76 ? 8.016 -17.891 1.309 1 97.38 76 THR B C 1
ATOM 1466 O O . THR B 1 76 ? 6.793 -17.891 1.135 1 97.38 76 THR B O 1
ATOM 1469 N N . SER B 1 77 ? 8.93 -18.438 0.476 1 95.38 77 SER B N 1
ATOM 1470 C CA . SER B 1 77 ? 8.508 -19.188 -0.699 1 95.38 77 SER B CA 1
ATOM 1471 C C . SER B 1 77 ? 9.555 -20.219 -1.108 1 95.38 77 SER B C 1
ATOM 1473 O O . SER B 1 77 ? 10.688 -20.188 -0.632 1 95.38 77 SER B O 1
ATOM 1475 N N . LYS B 1 78 ? 9.164 -21.109 -1.935 1 94.06 78 LYS B N 1
ATOM 1476 C CA . LYS B 1 78 ? 10.062 -22.141 -2.461 1 94.06 78 LYS B CA 1
ATOM 1477 C C . LYS B 1 78 ? 9.938 -22.25 -3.979 1 94.06 78 LYS B C 1
ATOM 1479 O O . LYS B 1 78 ? 8.836 -22.188 -4.523 1 94.06 78 LYS B O 1
ATOM 1484 N N . LEU B 1 79 ? 11.141 -22.484 -4.582 1 92.62 79 LEU B N 1
ATOM 1485 C CA . LEU B 1 79 ? 11.164 -22.641 -6.031 1 92.62 79 LEU B CA 1
ATOM 1486 C C . LEU B 1 79 ? 10.594 -24 -6.434 1 92.62 79 LEU B C 1
ATOM 1488 O O . LEU B 1 79 ? 10.938 -25.016 -5.844 1 92.62 79 LEU B O 1
ATOM 1492 N N . LYS B 1 80 ? 9.688 -24 -7.422 1 90.06 80 LYS B N 1
ATOM 1493 C CA . LYS B 1 80 ? 9.094 -25.219 -7.965 1 90.06 80 LYS B CA 1
ATOM 1494 C C . LYS B 1 80 ? 9.172 -25.25 -9.492 1 90.06 80 LYS B C 1
ATOM 1496 O O . LYS B 1 80 ? 9.203 -24.188 -10.125 1 90.06 80 LYS B O 1
ATOM 1501 N N . ALA B 1 81 ? 9.266 -26.406 -9.984 1 87.81 81 ALA B N 1
ATOM 1502 C CA . ALA B 1 81 ? 9.344 -26.562 -11.43 1 87.81 81 ALA B CA 1
ATOM 1503 C C . ALA B 1 81 ? 8.102 -27.25 -11.977 1 87.81 81 ALA B C 1
ATOM 1505 O O . ALA B 1 81 ? 7.523 -28.125 -11.312 1 87.81 81 ALA B O 1
ATOM 1506 N N . LEU B 1 82 ? 7.656 -26.719 -13.078 1 83.81 82 LEU B N 1
ATOM 1507 C CA . LEU B 1 82 ? 6.543 -27.312 -13.82 1 83.81 82 LEU B CA 1
ATOM 1508 C C . LEU B 1 82 ? 7.016 -27.859 -15.156 1 83.81 82 LEU B C 1
ATOM 1510 O O . LEU B 1 82 ? 7.59 -27.125 -15.969 1 83.81 82 LEU B O 1
ATOM 1514 N N . ARG B 1 83 ? 6.746 -29.172 -15.367 1 84 83 ARG B N 1
ATOM 1515 C CA . ARG B 1 83 ? 7.094 -29.781 -16.641 1 84 83 ARG B CA 1
ATOM 1516 C C . ARG B 1 83 ? 5.895 -29.797 -17.594 1 84 83 ARG B C 1
ATOM 1518 O O . ARG B 1 83 ? 4.875 -30.422 -17.281 1 84 83 ARG B O 1
ATOM 1525 N N . LEU B 1 84 ? 6.082 -29.031 -18.531 1 79.56 84 LEU B N 1
ATOM 1526 C CA . LEU B 1 84 ? 5.02 -28.938 -19.531 1 79.56 84 LEU B CA 1
ATOM 1527 C C . LEU B 1 84 ? 5.352 -29.797 -20.75 1 79.56 84 LEU B C 1
ATOM 1529 O O . LEU B 1 84 ? 6.516 -29.891 -21.141 1 79.56 84 LEU B O 1
ATOM 1533 N N . ARG B 1 85 ? 4.344 -30.562 -21.281 1 76 85 ARG B N 1
ATOM 1534 C CA . ARG B 1 85 ? 4.543 -31.406 -22.453 1 76 85 ARG B CA 1
ATOM 1535 C C . ARG B 1 85 ? 3.908 -30.766 -23.688 1 76 85 ARG B C 1
ATOM 1537 O O . ARG B 1 85 ? 2.748 -30.344 -23.656 1 76 85 ARG B O 1
ATOM 1544 N N . CYS B 1 86 ? 4.762 -30.438 -24.578 1 71.5 86 CYS B N 1
ATOM 1545 C CA . CYS B 1 86 ? 4.289 -29.812 -25.812 1 71.5 86 CYS B CA 1
ATOM 1546 C C . CYS B 1 86 ? 4.121 -30.844 -26.922 1 71.5 86 CYS B C 1
ATOM 1548 O O . CYS B 1 86 ? 4.449 -32.031 -26.734 1 71.5 86 CYS B O 1
ATOM 1550 N N . SER B 1 87 ? 3.363 -30.234 -27.969 1 69.5 87 SER B N 1
ATOM 1551 C CA . SER B 1 87 ? 3.219 -31.094 -29.141 1 69.5 87 SER B CA 1
ATOM 1552 C C . SER B 1 87 ? 4.578 -31.484 -29.719 1 69.5 87 SER B C 1
ATOM 1554 O O . SER B 1 87 ? 5.531 -30.703 -29.641 1 69.5 87 SER B O 1
ATOM 1556 N N . GLY B 1 88 ? 4.59 -32.719 -30.297 1 71.44 88 GLY B N 1
ATOM 1557 C CA . GLY B 1 88 ? 5.809 -33.188 -30.922 1 71.44 88 GLY B CA 1
ATOM 1558 C C . GLY B 1 88 ? 6.805 -33.781 -29.953 1 71.44 88 GLY B C 1
ATOM 1559 O O . GLY B 1 88 ? 7.949 -34.062 -30.312 1 71.44 88 GLY B O 1
ATOM 1560 N N . GLY B 1 89 ? 6.395 -33.844 -28.734 1 72.56 89 GLY B N 1
ATOM 1561 C CA . GLY B 1 89 ? 7.254 -34.469 -27.75 1 72.56 89 GLY B CA 1
ATOM 1562 C C . GLY B 1 89 ? 8.164 -33.5 -27.031 1 72.56 89 GLY B C 1
ATOM 1563 O O . GLY B 1 89 ? 9.016 -33.906 -26.234 1 72.56 89 GLY B O 1
ATOM 1564 N N . MET B 1 90 ? 8.141 -32.219 -27.453 1 75.81 90 MET B N 1
ATOM 1565 C CA . MET B 1 90 ? 8.992 -31.234 -26.812 1 75.81 90 MET B CA 1
ATOM 1566 C C . MET B 1 90 ? 8.516 -30.953 -25.391 1 75.81 90 MET B C 1
ATOM 1568 O O . MET B 1 90 ? 7.316 -31.016 -25.109 1 75.81 90 MET B O 1
ATOM 1572 N N . ARG B 1 91 ? 9.516 -30.938 -24.5 1 80.75 91 ARG B N 1
ATOM 1573 C CA . ARG B 1 91 ? 9.219 -30.656 -23.094 1 80.75 91 ARG B CA 1
ATOM 1574 C C . ARG B 1 91 ? 9.773 -29.281 -22.703 1 80.75 91 ARG B C 1
ATOM 1576 O O . ARG B 1 91 ? 10.883 -28.922 -23.094 1 80.75 91 ARG B O 1
ATOM 1583 N N . LEU B 1 92 ? 8.922 -28.5 -22.109 1 79.81 92 LEU B N 1
ATOM 1584 C CA . LEU B 1 92 ? 9.328 -27.219 -21.562 1 79.81 92 LEU B CA 1
ATOM 1585 C C . LEU B 1 92 ? 9.203 -27.203 -20.031 1 79.81 92 LEU B C 1
ATOM 1587 O O . LEU B 1 92 ? 8.273 -27.797 -19.484 1 79.81 92 LEU B O 1
ATOM 1591 N N . THR B 1 93 ? 10.219 -26.641 -19.469 1 83.81 93 THR B N 1
ATOM 1592 C CA . THR B 1 93 ? 10.172 -26.516 -18.016 1 83.81 93 THR B CA 1
ATOM 1593 C C . THR B 1 93 ? 9.891 -25.078 -17.609 1 83.81 93 THR B C 1
ATOM 1595 O O . THR B 1 93 ? 10.539 -24.141 -18.094 1 83.81 93 THR B O 1
ATOM 1598 N N . ALA B 1 94 ? 8.875 -24.984 -16.859 1 84.44 94 ALA B N 1
ATOM 1599 C CA . ALA B 1 94 ? 8.57 -23.688 -16.25 1 84.44 94 ALA B CA 1
ATOM 1600 C C . ALA B 1 94 ? 8.82 -23.703 -14.75 1 84.44 94 ALA B C 1
ATOM 1602 O O . ALA B 1 94 ? 8.789 -24.766 -14.125 1 84.44 94 ALA B O 1
ATOM 1603 N N . THR B 1 95 ? 9.109 -22.469 -14.258 1 89 95 THR B N 1
ATOM 1604 C CA . THR B 1 95 ? 9.359 -22.391 -12.82 1 89 95 THR B CA 1
ATOM 1605 C C . THR B 1 95 ? 8.516 -21.297 -12.18 1 89 95 THR B C 1
ATOM 1607 O O . THR B 1 95 ? 8.102 -20.344 -12.859 1 89 95 THR B O 1
ATOM 1610 N N . TYR B 1 96 ? 8.258 -21.516 -10.953 1 88.38 96 TYR B N 1
ATOM 1611 C CA . TYR B 1 96 ? 7.578 -20.5 -10.148 1 88.38 96 TYR B CA 1
ATOM 1612 C C . TYR B 1 96 ? 7.914 -20.672 -8.672 1 88.38 96 TYR B C 1
ATOM 1614 O O . TYR B 1 96 ? 8.453 -21.703 -8.258 1 88.38 96 TYR B O 1
ATOM 1622 N N . ARG B 1 97 ? 7.594 -19.625 -7.902 1 93.19 97 ARG B N 1
ATOM 1623 C CA . ARG B 1 97 ? 7.785 -19.703 -6.457 1 93.19 97 ARG B CA 1
ATOM 1624 C C . ARG B 1 97 ? 6.469 -20 -5.746 1 93.19 97 ARG B C 1
ATOM 1626 O O . ARG B 1 97 ? 5.512 -19.219 -5.848 1 93.19 97 ARG B O 1
ATOM 1633 N N . TYR B 1 98 ? 6.523 -21.125 -5.059 1 93.31 98 TYR B N 1
ATOM 1634 C CA . TYR B 1 98 ? 5.355 -21.484 -4.262 1 93.31 98 TYR B CA 1
ATOM 1635 C C . TYR B 1 98 ? 5.383 -20.781 -2.908 1 93.31 98 TYR B C 1
ATOM 1637 O O . TYR B 1 98 ? 6.312 -20.969 -2.123 1 93.31 98 TYR B O 1
ATOM 1645 N N . ILE B 1 99 ? 4.316 -20 -2.66 1 96.25 99 ILE B N 1
ATOM 1646 C CA . ILE B 1 99 ? 4.258 -19.203 -1.438 1 96.25 99 ILE B CA 1
ATOM 1647 C C . ILE B 1 99 ? 3.949 -20.109 -0.248 1 96.25 99 ILE B C 1
ATOM 1649 O O . ILE B 1 99 ? 2.959 -20.844 -0.263 1 96.25 99 ILE B O 1
ATOM 1653 N N . LEU B 1 100 ? 4.801 -20.016 0.817 1 96.88 100 LEU B N 1
ATOM 1654 C CA . LEU B 1 100 ? 4.625 -20.812 2.023 1 96.88 100 LEU B CA 1
ATOM 1655 C C . LEU B 1 100 ? 3.945 -20 3.121 1 96.88 100 LEU B C 1
ATOM 1657 O O . LEU B 1 100 ? 3.145 -20.531 3.891 1 96.88 100 LEU B O 1
ATOM 1661 N N . SER B 1 101 ? 4.324 -18.719 3.191 1 97.44 101 SER B N 1
ATOM 1662 C CA . SER B 1 101 ? 3.738 -17.844 4.207 1 97.44 101 SER B CA 1
ATOM 1663 C C . SER B 1 101 ? 3.631 -16.406 3.711 1 97.44 101 SER B C 1
ATOM 1665 O O . SER B 1 101 ? 4.328 -16.016 2.775 1 97.44 101 SER B O 1
ATOM 1667 N N . CYS B 1 102 ? 2.678 -15.703 4.344 1 96.94 102 CYS B N 1
ATOM 1668 C CA . CYS B 1 102 ? 2.441 -14.305 4.012 1 96.94 102 CYS B CA 1
ATOM 1669 C C . CYS B 1 102 ? 2.617 -13.414 5.234 1 96.94 102 CYS B C 1
ATOM 1671 O O . CYS B 1 102 ? 2.609 -13.898 6.367 1 96.94 102 CYS B O 1
ATOM 1673 N N . HIS B 1 103 ? 2.854 -12.125 5.031 1 96.44 103 HIS B N 1
ATOM 1674 C CA . HIS B 1 103 ? 2.904 -11.125 6.09 1 96.44 103 HIS B CA 1
ATOM 1675 C C . HIS B 1 103 ? 2.543 -9.742 5.559 1 96.44 103 HIS B C 1
ATOM 1677 O O . HIS B 1 103 ? 2.48 -9.531 4.344 1 96.44 103 HIS B O 1
ATOM 1683 N N . CYS B 1 104 ? 2.172 -8.875 6.539 1 96.38 104 CYS B N 1
ATOM 1684 C CA . CYS B 1 104 ? 1.923 -7.484 6.172 1 96.38 104 CYS B CA 1
ATOM 1685 C C . CYS B 1 104 ? 3.227 -6.699 6.086 1 96.38 104 CYS B C 1
ATOM 1687 O O . CYS B 1 104 ? 3.881 -6.461 7.105 1 96.38 104 CYS B O 1
ATOM 1689 N N . GLU B 1 105 ? 3.543 -6.316 4.801 1 94.31 105 GLU B N 1
ATOM 1690 C CA . GLU B 1 105 ? 4.773 -5.578 4.527 1 94.31 105 GLU B CA 1
ATOM 1691 C C . GLU B 1 105 ? 4.484 -4.109 4.238 1 94.31 105 GLU B C 1
ATOM 1693 O O . GLU B 1 105 ? 3.518 -3.785 3.545 1 94.31 105 GLU B O 1
ATOM 1698 N N . GLU B 1 106 ? 5.348 -3.25 4.738 1 93.19 106 GLU B N 1
ATOM 1699 C CA . GLU B 1 106 ? 5.164 -1.823 4.496 1 93.19 106 GLU B CA 1
ATOM 1700 C C 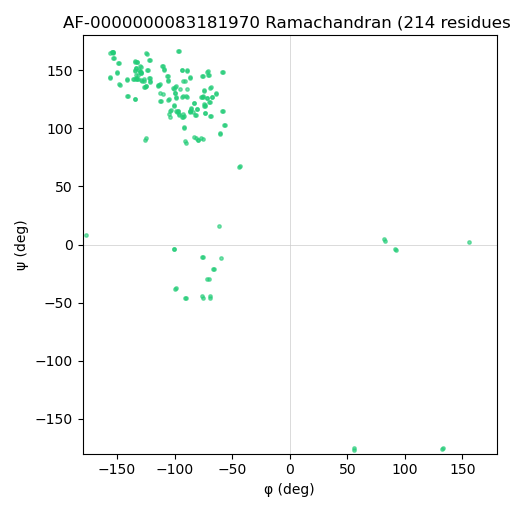. GLU B 1 106 ? 5.363 -1.483 3.021 1 93.19 106 GLU B C 1
ATOM 1702 O O . GLU B 1 106 ? 6.301 -1.971 2.389 1 93.19 106 GLU B O 1
ATOM 1707 N N . CYS B 1 107 ? 4.363 -0.841 2.549 1 84.88 107 CYS B N 1
ATOM 1708 C CA . CYS B 1 107 ? 4.449 -0.358 1.176 1 84.88 107 CYS B CA 1
ATOM 1709 C C . CYS B 1 107 ? 5.117 1.011 1.119 1 84.88 107 CYS B C 1
ATOM 1711 O O . CYS B 1 107 ? 4.809 1.891 1.925 1 84.88 107 CYS B O 1
ATOM 1713 N N . SER B 1 108 ? 6.32 1.18 0.516 1 66.25 108 SER B N 1
ATOM 1714 C CA . SER B 1 108 ? 7.027 2.453 0.453 1 66.25 108 SER B CA 1
ATOM 1715 C C . SER B 1 108 ? 6.457 3.352 -0.639 1 66.25 108 SER B C 1
ATOM 1717 O O . SER B 1 108 ? 6.203 2.895 -1.756 1 66.25 108 SER B O 1
ATOM 1719 N N . SER B 1 109 ? 5.586 4.09 -0.416 1 52.44 109 SER B N 1
ATOM 1720 C CA . SER B 1 109 ? 5.238 5.086 -1.424 1 52.44 109 SER B CA 1
ATOM 1721 C C . SER B 1 109 ? 6.477 5.82 -1.927 1 52.44 109 SER B C 1
ATOM 1723 O O . SER B 1 109 ? 7.473 5.938 -1.207 1 52.44 109 SER B O 1
#

Organism: Muntiacus reevesi (NCBI:txid9886)